Protein AF-0000000072410694 (afdb_homodimer)

Nearest PDB structures (foldseek):
  6koi-assembly8_O  TM=2.739E-01  e=7.043E-01  Homo sapiens
  1jnw-assembly1_A-2  TM=2.660E-01  e=2.368E+00  Escherichia coli
  2rea-assembly1_A  TM=2.536E-01  e=3.018E+00  Homo sapiens
  6koi-assembly8_O  TM=2.740E-01  e=4.241E-01  Homo sapiens
  1jnw-assembly1_A-2  TM=2.663E-01  e=1.348E+00  Escherichia coli

Structure (mmCIF, N/CA/C/O backbone):
data_AF-0000000072410694-model_v1
#
loop_
_entity.id
_entity.type
_entity.pdbx_description
1 polymer 'Uncharacterized protein'
#
loop_
_atom_site.group_PDB
_atom_site.id
_atom_site.type_symbol
_atom_site.label_atom_id
_atom_site.label_alt_id
_atom_site.label_comp_id
_atom_site.label_asym_id
_atom_site.label_entity_id
_atom_site.label_seq_id
_atom_site.pdbx_PDB_ins_code
_atom_site.Cartn_x
_atom_site.Cartn_y
_atom_site.Cartn_z
_atom_site.occupancy
_atom_site.B_iso_or_equiv
_atom_site.auth_seq_id
_atom_site.auth_comp_id
_atom_site.auth_asym_id
_atom_site.auth_atom_id
_atom_site.pdbx_PDB_model_num
ATOM 1 N N . MET A 1 1 ? 45.594 -20.734 -71.75 1 24.92 1 MET A N 1
ATOM 2 C CA . MET A 1 1 ? 44.312 -21.391 -71.625 1 24.92 1 MET A CA 1
ATOM 3 C C . MET A 1 1 ? 44 -21.625 -70.125 1 24.92 1 MET A C 1
ATOM 5 O O . MET A 1 1 ? 44.812 -22.219 -69.375 1 24.92 1 MET A O 1
ATOM 9 N N . ASP A 1 2 ? 43.188 -20.781 -69.438 1 26.61 2 ASP A N 1
ATOM 10 C CA . ASP A 1 2 ? 43 -20.25 -68.062 1 26.61 2 ASP A CA 1
ATOM 11 C C . ASP A 1 2 ? 42.344 -21.297 -67.125 1 26.61 2 ASP A C 1
ATOM 13 O O . ASP A 1 2 ? 41.188 -21.656 -67.375 1 26.61 2 ASP A O 1
ATOM 17 N N . GLU A 1 3 ? 43.031 -22.375 -66.812 1 27.19 3 GLU A N 1
ATOM 18 C CA . GLU A 1 3 ? 42.531 -23.562 -66.188 1 27.19 3 GLU A CA 1
ATOM 19 C C . GLU A 1 3 ? 41.875 -23.219 -64.812 1 27.19 3 GLU A C 1
ATOM 21 O O . GLU A 1 3 ? 42.562 -22.891 -63.844 1 27.19 3 GLU A O 1
ATOM 26 N N . PHE A 1 4 ? 40.75 -22.547 -64.812 1 25.88 4 PHE A N 1
ATOM 27 C CA . PHE A 1 4 ? 40 -22.062 -63.656 1 25.88 4 PHE A CA 1
ATOM 28 C C . PHE A 1 4 ? 39.625 -23.203 -62.75 1 25.88 4 PHE A C 1
ATOM 30 O O . PHE A 1 4 ? 38.906 -24.141 -63.156 1 25.88 4 PHE A O 1
ATOM 37 N N . LYS A 1 5 ? 40.531 -23.562 -61.906 1 27.75 5 LYS A N 1
ATOM 38 C CA . LYS A 1 5 ? 40.438 -24.688 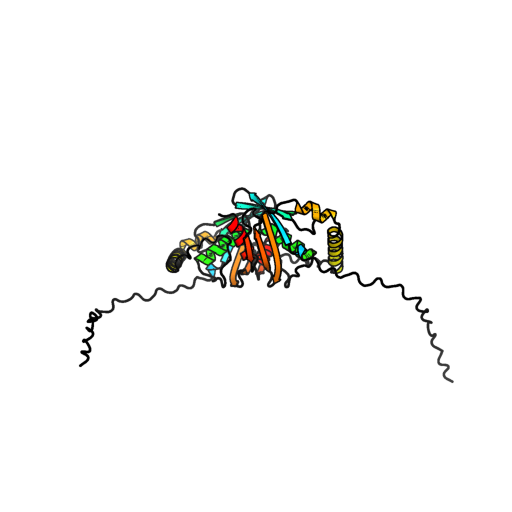-61 1 27.75 5 LYS A CA 1
ATOM 39 C C . LYS A 1 5 ? 39.062 -24.766 -60.344 1 27.75 5 LYS A C 1
ATOM 41 O O . LYS A 1 5 ? 38.562 -23.75 -59.844 1 27.75 5 LYS A O 1
ATOM 46 N N . LYS A 1 6 ? 38.406 -25.812 -60.562 1 28.69 6 LYS A N 1
ATOM 47 C CA . LYS A 1 6 ? 37.062 -26.266 -60.188 1 28.69 6 LYS A CA 1
ATOM 48 C C . LYS A 1 6 ? 36.875 -26.266 -58.688 1 28.69 6 LYS A C 1
ATOM 50 O O . LYS A 1 6 ? 37.656 -26.891 -57.969 1 28.69 6 LYS A O 1
ATOM 55 N N . THR A 1 7 ? 36.312 -25.203 -58.125 1 24.98 7 THR A N 1
ATOM 56 C CA . THR A 1 7 ? 36.031 -24.938 -56.719 1 24.98 7 THR A CA 1
ATOM 57 C C . THR A 1 7 ? 35.188 -26.062 -56.125 1 24.98 7 THR A C 1
ATOM 59 O O . THR A 1 7 ? 34.156 -26.453 -56.688 1 24.98 7 THR A O 1
ATOM 62 N N . ASN A 1 8 ? 35.812 -26.906 -55.438 1 23.44 8 ASN A N 1
ATOM 63 C CA . ASN A 1 8 ? 35.281 -28.078 -54.75 1 23.44 8 ASN A CA 1
ATOM 64 C C . ASN A 1 8 ? 33.938 -27.797 -54.062 1 23.44 8 ASN A C 1
ATOM 66 O O . ASN A 1 8 ? 33.844 -26.922 -53.219 1 23.44 8 ASN A O 1
ATOM 70 N N . ILE A 1 9 ? 32.844 -28.062 -54.625 1 23.72 9 ILE A N 1
ATOM 71 C CA . ILE A 1 9 ? 31.469 -27.922 -54.188 1 23.72 9 ILE A CA 1
ATOM 72 C C . ILE A 1 9 ? 31.219 -28.766 -52.938 1 23.72 9 ILE A C 1
ATOM 74 O O . ILE A 1 9 ? 31.359 -30 -53 1 23.72 9 ILE A O 1
ATOM 78 N N . VAL A 1 10 ? 31.609 -28.375 -51.812 1 23.25 10 VAL A N 1
ATOM 79 C CA . VAL A 1 10 ? 31.422 -29.094 -50.562 1 23.25 10 VAL A CA 1
ATOM 80 C C . VAL A 1 10 ? 30 -29.688 -50.5 1 23.25 10 VAL A C 1
ATOM 82 O O . VAL A 1 10 ? 29.031 -28.984 -50.781 1 23.25 10 VAL A O 1
ATOM 85 N N . ASN A 1 11 ? 29.797 -30.734 -50.781 1 22.53 11 ASN A N 1
ATOM 86 C CA . ASN A 1 11 ? 28.578 -31.531 -50.75 1 22.53 11 ASN A CA 1
ATOM 87 C C . ASN A 1 11 ? 27.812 -31.359 -49.438 1 22.53 11 ASN A C 1
ATOM 89 O O . ASN A 1 11 ? 28.375 -31.578 -48.344 1 22.53 11 ASN A O 1
ATOM 93 N N . PHE A 1 12 ? 26.844 -30.609 -49.312 1 24.81 12 PHE A N 1
ATOM 94 C CA . PHE A 1 12 ? 25.953 -30.359 -48.188 1 24.81 12 PHE A CA 1
ATOM 95 C C . PHE A 1 12 ? 25.219 -31.641 -47.781 1 24.81 12 PHE A C 1
ATOM 97 O O . PHE A 1 12 ? 24.625 -32.312 -48.625 1 24.81 12 PHE A O 1
ATOM 104 N N . PRO A 1 13 ? 25.719 -32.312 -46.844 1 26.08 13 PRO A N 1
ATOM 105 C CA . PRO A 1 13 ? 25.094 -33.625 -46.594 1 26.08 13 PRO A CA 1
ATOM 106 C C . PRO A 1 13 ? 23.562 -33.562 -46.656 1 26.08 13 PRO A C 1
ATOM 108 O O . PRO A 1 13 ? 22.984 -32.5 -46.438 1 26.08 13 PRO A O 1
ATOM 111 N N . LYS A 1 14 ? 22.953 -34.375 -47.219 1 28.42 14 LYS A N 1
ATOM 112 C CA . LYS A 1 14 ? 21.547 -34.688 -47.438 1 28.42 14 LYS A CA 1
ATOM 113 C C . LYS A 1 14 ? 20.75 -34.594 -46.125 1 28.42 14 LYS A C 1
ATOM 115 O O . LYS A 1 14 ? 21.234 -35.031 -45.062 1 28.42 14 LYS A O 1
ATOM 120 N N . GLN A 1 15 ? 19.609 -33.781 -46.062 1 24.2 15 GLN A N 1
ATOM 121 C CA . GLN A 1 15 ? 18.672 -33.344 -45.031 1 24.2 15 GLN A CA 1
ATOM 122 C C . GLN A 1 15 ? 17.953 -34.531 -44.375 1 24.2 15 GLN A C 1
ATOM 124 O O . GLN A 1 15 ? 17.203 -35.25 -45.062 1 24.2 15 GLN A O 1
ATOM 129 N N . GLY A 1 16 ? 18.422 -35.375 -43.656 1 27.86 16 GLY A N 1
ATOM 130 C CA . GLY A 1 16 ? 17.688 -36.531 -43.219 1 27.86 16 GLY A CA 1
ATOM 131 C C . GLY A 1 16 ? 16.281 -36.219 -42.75 1 27.86 16 GLY A C 1
ATOM 132 O O . GLY A 1 16 ? 15.945 -35.031 -42.562 1 27.86 16 GLY A O 1
ATOM 133 N N . PRO A 1 17 ? 15.32 -37.219 -42.656 1 29.25 17 PRO A N 1
ATOM 134 C CA . PRO A 1 17 ? 13.898 -37 -42.406 1 29.25 17 PRO A CA 1
ATOM 135 C C . PRO A 1 17 ? 13.656 -36.062 -41.219 1 29.25 17 PRO A C 1
ATOM 137 O O . PRO A 1 17 ? 14.453 -36.031 -40.281 1 29.25 17 PRO A O 1
ATOM 140 N N . ALA A 1 18 ? 12.852 -34.969 -41.312 1 28.27 18 ALA A N 1
ATOM 141 C CA . ALA A 1 18 ? 12.547 -33.875 -40.406 1 28.27 18 ALA A CA 1
ATOM 142 C C . ALA A 1 18 ? 12.148 -34.406 -39.031 1 28.27 18 ALA A C 1
ATOM 144 O O . ALA A 1 18 ? 11.195 -35.188 -38.906 1 28.27 18 ALA A O 1
ATOM 145 N N . GLU A 1 19 ? 12.891 -34.75 -38.156 1 32.06 19 GLU A N 1
ATOM 146 C CA . GLU A 1 19 ? 12.492 -35.156 -36.812 1 32.06 19 GLU A CA 1
ATOM 147 C C . GLU A 1 19 ? 11.328 -34.312 -36.281 1 32.06 19 GLU A C 1
ATOM 149 O O . GLU A 1 19 ? 11.336 -33.094 -36.438 1 32.06 19 GLU A O 1
ATOM 154 N N . LYS A 1 20 ? 10.086 -34.812 -36.062 1 32.81 20 LYS A N 1
ATOM 155 C CA . LYS A 1 20 ? 8.82 -34.25 -35.625 1 32.81 20 LYS A CA 1
ATOM 156 C C . LYS A 1 20 ? 9.055 -33.156 -34.562 1 32.81 20 LYS A C 1
ATOM 158 O O . LYS A 1 20 ? 9.586 -33.438 -33.5 1 32.81 20 LYS A O 1
ATOM 163 N N . ILE A 1 21 ? 9.414 -32.062 -34.812 1 32.06 21 ILE A N 1
ATOM 164 C CA . ILE A 1 21 ? 9.398 -30.922 -33.875 1 32.06 21 ILE A CA 1
ATOM 165 C C . ILE A 1 21 ? 8.141 -30.969 -33.031 1 32.06 21 ILE A C 1
ATOM 167 O O . ILE A 1 21 ? 7.02 -30.922 -33.531 1 32.06 21 ILE A O 1
ATOM 171 N N . THR A 1 22 ? 8.086 -31.672 -31.922 1 30.94 22 THR A N 1
ATOM 172 C CA . THR A 1 22 ? 6.965 -31.641 -30.984 1 30.94 22 THR A CA 1
ATOM 173 C C . THR A 1 22 ? 6.32 -30.266 -30.953 1 30.94 22 THR A C 1
ATOM 175 O O . THR A 1 22 ? 7.02 -29.25 -30.906 1 30.94 22 THR A O 1
ATOM 178 N N . PRO A 1 23 ? 5.113 -30.047 -31.469 1 32.81 23 PRO A N 1
ATOM 179 C CA . PRO A 1 23 ? 4.383 -28.766 -31.469 1 32.81 23 PRO A CA 1
ATOM 180 C C . PRO A 1 23 ? 4.742 -27.891 -30.281 1 32.81 23 PRO A C 1
ATOM 182 O O . PRO A 1 23 ? 5.156 -28.391 -29.234 1 32.81 23 PRO A O 1
ATOM 185 N N . LEU A 1 24 ? 5.223 -26.766 -30.438 1 35.34 24 LEU A N 1
ATOM 186 C CA . LEU A 1 24 ? 5.336 -25.672 -29.469 1 35.34 24 LEU A CA 1
ATOM 187 C C . LEU A 1 24 ? 4.312 -25.844 -28.344 1 35.34 24 LEU A C 1
ATOM 189 O O . LEU A 1 24 ? 3.111 -25.922 -28.594 1 35.34 24 LEU A O 1
ATOM 193 N N . ARG A 1 25 ? 4.484 -26.453 -27.203 1 38.09 25 ARG A N 1
ATOM 194 C CA . ARG A 1 25 ? 3.695 -26.703 -26 1 38.09 25 ARG A CA 1
ATOM 195 C C . ARG A 1 25 ? 2.697 -25.578 -25.766 1 38.09 25 ARG A C 1
ATOM 197 O O . ARG A 1 25 ? 2.955 -24.422 -26.125 1 38.09 25 ARG A O 1
ATOM 204 N N . THR A 1 26 ? 1.317 -25.719 -25.531 1 38.88 26 THR A N 1
ATOM 205 C CA . THR A 1 26 ? 0.132 -24.953 -25.172 1 38.88 26 THR A CA 1
ATOM 206 C C . THR A 1 26 ? 0.5 -23.797 -24.25 1 38.88 26 THR A C 1
ATOM 208 O O . THR A 1 26 ? 1.108 -24 -23.188 1 38.88 26 THR A O 1
ATOM 211 N N . CYS A 1 27 ? 1.035 -22.703 -24.672 1 42 27 CYS A N 1
ATOM 212 C CA . CYS A 1 27 ? 1.012 -21.438 -23.938 1 42 27 CYS A CA 1
ATOM 213 C C . CYS A 1 27 ? -0.083 -21.438 -22.875 1 42 27 CYS A C 1
ATOM 215 O O . CYS A 1 27 ? -1.252 -21.203 -23.188 1 42 27 CYS A O 1
ATOM 217 N N . HIS A 1 28 ? -0.251 -22.375 -22.047 1 51.06 28 HIS A N 1
ATOM 218 C CA . HIS A 1 28 ? -1.305 -22.516 -21.047 1 51.06 28 HIS A CA 1
ATOM 219 C C . HIS A 1 28 ? -1.544 -21.203 -20.297 1 51.06 28 HIS A C 1
ATOM 221 O O . HIS A 1 28 ? -0.634 -20.672 -19.656 1 51.06 28 HIS A O 1
ATOM 227 N N . THR A 1 29 ? -2.367 -20.344 -20.953 1 60.16 29 THR A N 1
ATOM 228 C CA . THR A 1 29 ? -2.943 -19.203 -20.25 1 60.16 29 THR A CA 1
ATOM 229 C C . THR A 1 29 ? -3.242 -19.562 -18.797 1 60.16 29 THR A C 1
ATOM 231 O O . THR A 1 29 ? -3.748 -20.641 -18.5 1 60.16 29 THR A O 1
ATOM 234 N N . LEU A 1 30 ? -2.488 -18.984 -17.953 1 69.94 30 LEU A N 1
ATOM 235 C CA . LEU A 1 30 ? -2.766 -19.25 -16.547 1 69.94 30 LEU A CA 1
ATOM 236 C C . LEU A 1 30 ? -4.25 -19.078 -16.234 1 69.94 30 LEU A C 1
ATOM 238 O O . LEU A 1 30 ? -4.895 -18.172 -16.781 1 69.94 30 LEU A O 1
ATOM 242 N N . PRO A 1 31 ? -4.785 -20.156 -15.531 1 72.88 31 PRO A N 1
ATOM 243 C CA . PRO A 1 31 ? -6.176 -20 -15.102 1 72.88 31 PRO A CA 1
ATOM 244 C C . PRO A 1 31 ? -6.414 -18.719 -14.312 1 72.88 31 PRO A C 1
ATOM 246 O O . PRO A 1 31 ? -5.465 -18.109 -13.805 1 72.88 31 PRO A O 1
ATOM 249 N N . GLN A 1 32 ? -7.613 -18.266 -14.406 1 75.75 32 GLN A N 1
ATOM 250 C CA . GLN A 1 32 ? -8.031 -17.062 -13.695 1 75.75 32 GLN A CA 1
ATOM 251 C C . GLN A 1 32 ? -7.688 -17.141 -12.211 1 75.75 32 GLN A C 1
ATOM 253 O O . GLN A 1 32 ? -7.512 -16.125 -11.555 1 75.75 32 GLN A O 1
ATOM 258 N N . SER A 1 33 ? -7.516 -18.328 -11.797 1 76.88 33 SER A N 1
ATOM 259 C CA . SER A 1 33 ? -7.238 -18.547 -10.375 1 76.88 33 SER A CA 1
ATOM 260 C C . SER A 1 33 ? -5.852 -18.031 -10 1 76.88 33 SER A C 1
ATOM 262 O O . SER A 1 33 ? -5.559 -17.828 -8.82 1 76.88 33 SER A O 1
ATOM 264 N N . ALA A 1 34 ? -5.023 -17.766 -10.945 1 81 34 ALA A N 1
ATOM 265 C CA . ALA A 1 34 ? -3.662 -17.297 -10.695 1 81 34 ALA A CA 1
ATOM 266 C C . ALA A 1 34 ? -3.668 -15.883 -10.133 1 81 34 ALA A C 1
ATOM 268 O O . ALA A 1 34 ? -2.717 -15.469 -9.469 1 81 34 ALA A O 1
ATOM 269 N N . ARG A 1 35 ? -4.797 -15.289 -10.367 1 88.06 35 ARG A N 1
ATOM 270 C CA . ARG A 1 35 ? -4.875 -13.891 -9.945 1 88.06 35 ARG A CA 1
ATOM 271 C C . ARG A 1 35 ? -5.621 -13.766 -8.617 1 88.06 35 ARG A C 1
ATOM 273 O O . ARG A 1 35 ? -5.867 -12.656 -8.141 1 88.06 35 ARG A O 1
ATOM 280 N N . SER A 1 36 ? -5.945 -14.922 -8.047 1 90.94 36 SER A N 1
ATOM 281 C CA . SER A 1 36 ? -6.711 -14.93 -6.805 1 90.94 36 SER A CA 1
ATOM 282 C C . SER A 1 36 ? -5.824 -15.297 -5.617 1 90.94 36 SER A C 1
ATOM 284 O O . SER A 1 36 ? -5.109 -16.297 -5.656 1 90.94 36 SER A O 1
ATOM 286 N N . PHE A 1 37 ? -5.918 -14.477 -4.633 1 93.56 37 PHE A N 1
ATOM 287 C CA . PHE A 1 37 ? -5.168 -14.688 -3.4 1 93.56 37 PHE A CA 1
ATOM 288 C C . PHE A 1 37 ? -6.109 -14.773 -2.205 1 93.56 37 PHE A C 1
ATOM 290 O O . PHE A 1 37 ? -7.074 -14.016 -2.109 1 93.56 37 PHE A O 1
ATOM 297 N N . PHE A 1 38 ? -5.797 -15.734 -1.354 1 91.94 38 PHE A N 1
ATOM 298 C CA . PHE A 1 38 ? -6.582 -15.922 -0.139 1 91.94 38 PHE A CA 1
ATOM 299 C C . PHE A 1 38 ? -5.754 -15.594 1.097 1 91.94 38 PHE A C 1
ATOM 301 O O . PHE A 1 38 ? -4.633 -16.094 1.249 1 91.94 38 PHE A O 1
ATOM 308 N N . LEU A 1 39 ? -6.34 -14.695 1.902 1 91.69 39 LEU A N 1
ATOM 309 C CA . LEU A 1 39 ? -5.617 -14.266 3.094 1 91.69 39 LEU A CA 1
ATOM 310 C C . LEU A 1 39 ? -6.348 -14.703 4.359 1 91.69 39 LEU A C 1
ATOM 312 O O . LEU A 1 39 ? -7.566 -14.547 4.461 1 91.69 39 LEU A O 1
ATOM 316 N N . ASN A 1 40 ? -5.59 -15.289 5.207 1 89.5 40 ASN A N 1
ATOM 317 C CA . ASN A 1 40 ? -6.008 -15.477 6.59 1 89.5 40 ASN A CA 1
ATOM 318 C C . ASN A 1 40 ? -5.289 -14.516 7.531 1 89.5 40 ASN A C 1
ATOM 320 O O . ASN A 1 40 ? -4.074 -14.609 7.715 1 89.5 40 ASN A O 1
ATOM 324 N N . ILE A 1 41 ? -6.031 -13.578 8.031 1 85.06 41 ILE A N 1
ATOM 325 C CA . ILE A 1 41 ? -5.438 -12.523 8.844 1 85.06 41 ILE A CA 1
ATOM 326 C C . ILE A 1 41 ? -5.527 -12.898 10.32 1 85.06 41 ILE A C 1
ATOM 328 O O . ILE A 1 41 ? -6.598 -13.258 10.812 1 85.06 41 ILE A O 1
ATOM 332 N N . LYS A 1 42 ? -4.414 -13.031 10.836 1 79.81 42 LYS A N 1
ATOM 333 C CA . LYS A 1 42 ? -4.32 -13.133 12.289 1 79.81 42 LYS A CA 1
ATOM 334 C C . LYS A 1 42 ? -4.023 -11.773 12.914 1 79.81 42 LYS A C 1
ATOM 336 O O . LYS A 1 42 ? -3.033 -11.125 12.555 1 79.81 42 LYS A O 1
ATOM 341 N N . GLU A 1 43 ? -5.059 -11.117 13.312 1 71.5 43 GLU A N 1
ATOM 342 C CA . GLU A 1 43 ? -4.828 -9.828 13.961 1 71.5 43 GLU A CA 1
ATOM 343 C C . GLU A 1 43 ? -4.031 -9.984 15.25 1 71.5 43 GLU A C 1
ATOM 345 O O . GLU A 1 43 ? -4.348 -10.844 16.078 1 71.5 43 GLU A O 1
ATOM 350 N N . MET A 1 44 ? -2.807 -9.305 15.07 1 66.81 44 MET A N 1
ATOM 351 C CA . MET A 1 44 ? -1.998 -9.328 16.281 1 66.81 44 MET A CA 1
ATOM 352 C C . MET A 1 44 ? -2.299 -8.117 17.156 1 66.81 44 MET A C 1
ATOM 354 O O . MET A 1 44 ? -3.041 -7.223 16.75 1 66.81 44 MET A O 1
ATOM 358 N N . GLU A 1 45 ? -1.555 -8.219 18.344 1 60.16 45 GLU A N 1
ATOM 359 C CA . GLU A 1 45 ? -1.663 -7.133 19.328 1 60.16 45 GLU A CA 1
ATOM 360 C C . GLU A 1 45 ? -1.156 -5.816 18.75 1 60.16 45 GLU A C 1
ATOM 362 O O . GLU A 1 45 ? -0.174 -5.797 18 1 60.16 45 GLU A O 1
ATOM 367 N N . ASN A 1 46 ? -1.91 -4.719 18.781 1 59.97 46 ASN A N 1
ATOM 368 C CA . ASN A 1 46 ? -1.549 -3.332 18.5 1 59.97 46 ASN A CA 1
ATOM 369 C C . ASN A 1 46 ? -1.818 -2.959 17.047 1 59.97 46 ASN A C 1
ATOM 371 O O . ASN A 1 46 ? -1.058 -2.199 16.453 1 59.97 46 ASN A O 1
ATOM 375 N N . GLY A 1 47 ? -2.77 -3.811 16.5 1 61.22 47 GLY A N 1
ATOM 376 C CA . GLY A 1 47 ? -3.213 -3.355 15.188 1 61.22 47 GLY A CA 1
ATOM 377 C C . GLY A 1 47 ? -2.354 -3.881 14.047 1 61.22 47 GLY A C 1
ATOM 378 O O . GLY A 1 47 ? -2.432 -3.385 12.922 1 61.22 47 GLY A O 1
ATOM 379 N N . HIS A 1 48 ? -1.527 -4.84 14.383 1 72.12 48 HIS A N 1
ATOM 380 C CA . HIS A 1 48 ? -0.65 -5.438 13.383 1 72.12 48 HIS A CA 1
ATOM 381 C C . HIS A 1 48 ? -1.326 -6.613 12.688 1 72.12 48 HIS A C 1
ATOM 383 O O . HIS A 1 48 ? -1.943 -7.457 13.344 1 72.12 48 HIS A O 1
ATOM 389 N N . PHE A 1 49 ? -1.294 -6.445 11.328 1 81.94 49 PHE A N 1
ATOM 390 C CA . PHE A 1 49 ? -1.828 -7.566 10.562 1 81.94 49 PHE A CA 1
ATOM 391 C C . PHE A 1 49 ? -0.75 -8.609 10.312 1 81.94 49 PHE A C 1
ATOM 393 O O . PHE A 1 49 ? 0.372 -8.273 9.922 1 81.94 49 PHE A O 1
ATOM 400 N N . SER A 1 50 ? -1.026 -9.773 10.812 1 85.5 50 SER A N 1
ATOM 401 C CA . SER A 1 50 ? -0.213 -10.914 10.406 1 85.5 50 SER A CA 1
ATOM 402 C C . SER A 1 50 ? -1.083 -12.055 9.891 1 85.5 50 SER A C 1
ATOM 404 O O . SER A 1 50 ? -2.301 -12.047 10.078 1 85.5 50 SER A O 1
ATOM 406 N N . GLY A 1 51 ? -0.451 -12.922 9.117 1 89.56 51 GLY A N 1
ATOM 407 C CA . GLY A 1 51 ? -1.245 -14.031 8.609 1 89.56 51 GLY A CA 1
ATOM 408 C C . GLY A 1 51 ? -0.535 -14.828 7.531 1 89.56 51 GLY A C 1
ATOM 409 O O . GLY A 1 51 ? 0.694 -14.93 7.535 1 89.56 51 GLY A O 1
ATOM 410 N N . GLU A 1 52 ? -1.404 -15.477 6.797 1 91.44 52 GLU A N 1
ATOM 411 C CA . GLU A 1 52 ? -0.89 -16.312 5.723 1 91.44 52 GLU A CA 1
ATOM 412 C C . GLU A 1 52 ? -1.64 -16.062 4.418 1 91.44 52 GLU A C 1
ATOM 414 O O . GLU A 1 52 ? -2.838 -15.773 4.43 1 91.44 52 GLU A O 1
ATOM 419 N N . ILE A 1 53 ? -0.851 -16.172 3.361 1 92.06 53 ILE A N 1
ATOM 420 C CA . ILE A 1 53 ? -1.406 -16.047 2.02 1 92.06 53 ILE A CA 1
ATOM 421 C C . ILE A 1 53 ? -1.459 -17.422 1.358 1 92.06 53 ILE A C 1
ATOM 423 O O . ILE A 1 53 ? -0.499 -18.203 1.438 1 92.06 53 ILE A O 1
ATOM 427 N N . PHE A 1 54 ? -2.627 -17.609 0.789 1 88.12 54 PHE A N 1
ATOM 428 C CA . PHE A 1 54 ? -2.809 -18.828 0.006 1 88.12 54 PHE A CA 1
ATOM 429 C C . PHE A 1 54 ? -3.109 -18.484 -1.45 1 88.12 54 PHE A C 1
ATOM 431 O O . PHE A 1 54 ? -3.875 -17.562 -1.737 1 88.12 54 PHE A O 1
ATOM 438 N N . ASN A 1 55 ? -2.422 -19.156 -2.246 1 85.69 55 ASN A N 1
ATOM 439 C CA . ASN A 1 55 ? -2.688 -19.156 -3.68 1 85.69 55 ASN A CA 1
ATOM 440 C C . ASN A 1 55 ? -2.703 -20.578 -4.25 1 85.69 55 ASN A C 1
ATOM 442 O O . ASN A 1 55 ? -1.922 -21.422 -3.824 1 85.69 55 ASN A O 1
ATOM 446 N N . LEU A 1 56 ? -3.514 -20.906 -5.199 1 79.56 56 LEU A N 1
ATOM 447 C CA . LEU A 1 56 ? -3.738 -22.25 -5.684 1 79.56 56 LEU A CA 1
ATOM 448 C C . LEU A 1 56 ? -2.504 -22.781 -6.402 1 79.56 56 LEU A C 1
ATOM 450 O O . LEU A 1 56 ? -2.371 -24 -6.609 1 79.56 56 LEU A O 1
ATOM 454 N N . PHE A 1 57 ? -1.608 -21.906 -6.742 1 82.25 57 PHE A N 1
ATOM 455 C CA . PHE A 1 57 ? -0.444 -22.328 -7.52 1 82.25 57 PHE A CA 1
ATOM 456 C C . PHE A 1 57 ? 0.76 -22.547 -6.613 1 82.25 57 PHE A C 1
ATOM 458 O O . PHE A 1 57 ? 1.805 -23.016 -7.066 1 82.25 57 PHE A O 1
ATOM 465 N N . TYR A 1 58 ? 0.591 -22.25 -5.371 1 82.12 58 TYR A N 1
ATOM 466 C CA . TYR A 1 58 ? 1.665 -22.453 -4.406 1 82.12 58 TYR A CA 1
ATOM 467 C C . TYR A 1 58 ? 1.281 -23.5 -3.371 1 82.12 58 TYR A C 1
ATOM 469 O O . TYR A 1 58 ? 0.146 -23.516 -2.889 1 82.12 58 TYR A O 1
ATOM 477 N N . GLU A 1 59 ? 2.125 -24.344 -3.098 1 75.25 59 GLU A N 1
ATOM 478 C CA . GLU A 1 59 ? 1.858 -25.469 -2.199 1 75.25 59 GLU A CA 1
ATOM 479 C C . GLU A 1 59 ? 1.724 -25 -0.754 1 75.25 59 GLU A C 1
ATOM 481 O O . GLU A 1 59 ? 0.819 -25.422 -0.036 1 75.25 59 GLU A O 1
ATOM 486 N N . ASP A 1 60 ? 2.65 -24.203 -0.401 1 81.25 60 ASP A N 1
ATOM 487 C CA . ASP A 1 60 ? 2.684 -23.797 1.003 1 81.25 60 ASP A CA 1
ATOM 488 C C . ASP A 1 60 ? 2.109 -22.406 1.188 1 81.25 60 ASP A C 1
ATOM 490 O O . ASP A 1 60 ? 2.232 -21.547 0.301 1 81.25 60 ASP A O 1
ATOM 494 N N . ALA A 1 61 ? 1.447 -22.328 2.336 1 87.19 61 ALA A N 1
ATOM 495 C CA . ALA A 1 61 ? 1.046 -20.984 2.748 1 87.19 61 ALA A CA 1
ATOM 496 C C . ALA A 1 61 ? 2.264 -20.109 2.992 1 87.19 61 ALA A C 1
ATOM 498 O O . ALA A 1 61 ? 3.293 -20.578 3.48 1 87.19 61 ALA A O 1
ATOM 499 N N . ILE A 1 62 ? 2.107 -18.891 2.582 1 90.38 62 ILE A N 1
ATOM 500 C CA . ILE A 1 62 ? 3.195 -17.938 2.756 1 90.38 62 ILE A CA 1
ATOM 501 C C . ILE A 1 62 ? 2.869 -16.984 3.908 1 90.38 62 ILE A C 1
ATOM 503 O O . ILE A 1 62 ? 1.896 -16.234 3.842 1 90.38 62 ILE A O 1
ATOM 507 N N . PRO A 1 63 ? 3.678 -17.062 4.93 1 90.56 63 PRO A N 1
ATOM 508 C CA . PRO A 1 63 ? 3.41 -16.156 6.047 1 90.56 63 PRO A CA 1
ATOM 509 C C . PRO A 1 63 ? 3.756 -14.695 5.727 1 90.56 63 PRO A C 1
ATOM 511 O O . PRO A 1 63 ? 4.605 -14.438 4.867 1 90.56 63 PRO A O 1
ATOM 514 N N . PHE A 1 64 ? 3.066 -13.789 6.328 1 89.69 64 PHE A N 1
ATOM 515 C CA . PHE A 1 64 ? 3.4 -12.375 6.227 1 89.69 64 PHE A CA 1
ATOM 516 C C . PHE A 1 64 ? 3.227 -11.68 7.57 1 89.69 64 PHE A C 1
ATOM 518 O O . PHE A 1 64 ? 2.428 -12.117 8.406 1 89.69 64 PHE A O 1
ATOM 525 N N . CYS A 1 65 ? 4.012 -10.578 7.734 1 87.19 65 CYS A N 1
ATOM 526 C CA . CYS A 1 65 ? 3.902 -9.672 8.875 1 87.19 65 CYS A CA 1
ATOM 527 C C . CYS A 1 65 ? 3.719 -8.234 8.406 1 87.19 65 CYS A C 1
ATOM 529 O O . CYS A 1 65 ? 4.691 -7.559 8.07 1 87.19 65 CYS A O 1
ATOM 531 N N . GLY A 1 66 ? 2.504 -7.887 8.469 1 88.25 66 GLY A N 1
ATOM 532 C CA . GLY A 1 66 ? 2.15 -6.59 7.918 1 88.25 66 GLY A CA 1
ATOM 533 C C . GLY A 1 66 ? 1.531 -6.68 6.535 1 88.25 66 GLY A C 1
ATOM 534 O O . GLY A 1 66 ? 1.938 -7.508 5.723 1 88.25 66 GLY A O 1
ATOM 535 N N . LEU A 1 67 ? 0.634 -5.836 6.242 1 91.44 67 LEU A N 1
ATOM 536 C CA . LEU A 1 67 ? -0.036 -5.863 4.945 1 91.44 67 LEU A CA 1
ATOM 537 C C . LEU A 1 67 ? 0.927 -5.48 3.826 1 91.44 67 LEU A C 1
ATOM 539 O O . LEU A 1 67 ? 0.784 -5.945 2.693 1 91.44 67 LEU A O 1
ATOM 543 N N . ASP A 1 68 ? 1.876 -4.645 4.23 1 91.88 68 ASP A N 1
ATOM 544 C CA . ASP A 1 68 ? 2.871 -4.27 3.23 1 91.88 68 ASP A CA 1
ATOM 545 C C . ASP A 1 68 ? 3.646 -5.488 2.742 1 91.88 68 ASP A C 1
ATOM 547 O O . ASP A 1 68 ? 3.881 -5.645 1.542 1 91.88 68 ASP A O 1
ATOM 551 N N . GLU A 1 69 ? 3.947 -6.344 3.643 1 91.38 69 GLU A N 1
ATOM 552 C CA . GLU A 1 69 ? 4.645 -7.566 3.25 1 91.38 69 GLU A CA 1
ATOM 553 C C . GLU A 1 69 ? 3.742 -8.477 2.424 1 91.38 69 GLU A C 1
ATOM 555 O O . GLU A 1 69 ? 4.188 -9.078 1.441 1 91.38 69 GLU A O 1
ATOM 560 N N . ALA A 1 70 ? 2.516 -8.586 2.865 1 94 70 ALA A N 1
ATOM 561 C CA . ALA A 1 70 ? 1.57 -9.406 2.105 1 94 70 ALA A CA 1
ATOM 562 C C . ALA A 1 70 ? 1.48 -8.93 0.657 1 94 70 ALA A C 1
ATOM 564 O O . ALA A 1 70 ? 1.525 -9.742 -0.271 1 94 70 ALA A O 1
ATOM 565 N N . ILE A 1 71 ? 1.412 -7.652 0.483 1 95.88 71 ILE A N 1
ATOM 566 C CA . ILE A 1 71 ? 1.28 -7.031 -0.83 1 95.88 71 ILE A CA 1
ATOM 567 C C . ILE A 1 71 ? 2.52 -7.332 -1.671 1 95.88 71 ILE A C 1
ATOM 569 O O . ILE A 1 71 ? 2.406 -7.695 -2.844 1 95.88 71 ILE A O 1
ATOM 573 N N . LEU A 1 72 ? 3.643 -7.258 -1.084 1 94.38 72 LEU A N 1
ATOM 574 C CA . LEU A 1 72 ? 4.875 -7.512 -1.823 1 94.38 72 LEU A CA 1
ATOM 575 C C . LEU A 1 72 ? 4.988 -8.984 -2.195 1 94.38 72 LEU A C 1
ATOM 577 O O . LEU A 1 72 ? 5.457 -9.32 -3.287 1 94.38 72 LEU A O 1
ATOM 581 N N . ARG A 1 73 ? 4.559 -9.781 -1.313 1 93.69 73 ARG A N 1
ATOM 582 C CA . ARG A 1 73 ? 4.586 -11.211 -1.598 1 93.69 73 ARG A CA 1
ATOM 583 C C . ARG A 1 73 ? 3.641 -11.562 -2.74 1 93.69 73 ARG A C 1
ATOM 585 O O . ARG A 1 73 ? 3.996 -12.328 -3.635 1 93.69 73 ARG A O 1
ATOM 592 N N . MET A 1 74 ? 2.486 -11.047 -2.727 1 95.56 74 MET A N 1
ATOM 593 C CA . MET A 1 74 ? 1.538 -11.258 -3.816 1 95.56 74 MET A CA 1
ATOM 594 C C . MET A 1 74 ? 2.096 -10.727 -5.133 1 95.56 74 MET A C 1
ATOM 596 O O . MET A 1 74 ? 1.979 -11.383 -6.168 1 95.56 74 MET A O 1
ATOM 600 N N . ASN A 1 75 ? 2.688 -9.578 -5.027 1 94.69 75 ASN A N 1
ATOM 601 C CA . ASN A 1 75 ? 3.297 -8.992 -6.219 1 94.69 75 ASN A CA 1
ATOM 602 C C . ASN A 1 75 ? 4.367 -9.906 -6.805 1 94.69 75 ASN A C 1
ATOM 604 O O . ASN A 1 75 ? 4.426 -10.102 -8.023 1 94.69 75 ASN A O 1
ATOM 608 N N . GLN A 1 76 ? 5.156 -10.398 -5.988 1 91.31 76 GLN A N 1
ATOM 609 C CA . GLN A 1 76 ? 6.203 -11.32 -6.414 1 91.31 76 GLN A CA 1
ATOM 610 C C . GLN A 1 76 ? 5.609 -12.57 -7.062 1 91.31 76 GLN A C 1
ATOM 612 O O . GLN A 1 76 ? 6.121 -13.055 -8.07 1 91.31 76 GLN A O 1
ATOM 617 N N . MET A 1 77 ? 4.594 -13.117 -6.441 1 90.25 77 MET A N 1
ATOM 618 C CA . MET A 1 77 ? 3.924 -14.297 -6.988 1 90.25 77 MET A CA 1
ATOM 619 C C . MET A 1 77 ? 3.385 -14.016 -8.391 1 90.25 77 MET A C 1
ATOM 621 O O . MET A 1 77 ? 3.537 -14.836 -9.289 1 90.25 77 MET A O 1
ATOM 625 N N . MET A 1 78 ? 2.801 -12.891 -8.562 1 92 78 MET A N 1
ATOM 626 C CA . MET A 1 78 ? 2.27 -12.523 -9.867 1 92 78 MET A CA 1
ATOM 627 C C . MET A 1 78 ? 3.395 -12.336 -10.883 1 92 78 MET A C 1
ATOM 629 O O . MET A 1 78 ? 3.242 -12.672 -12.055 1 92 78 MET A O 1
ATOM 633 N N . ASP A 1 79 ? 4.496 -11.789 -10.422 1 88.19 79 ASP A N 1
ATOM 634 C CA . ASP A 1 79 ? 5.668 -11.672 -11.289 1 88.19 79 ASP A CA 1
ATOM 635 C C . ASP A 1 79 ? 6.156 -13.047 -11.742 1 88.19 79 ASP A C 1
ATOM 637 O O . ASP A 1 79 ? 6.5 -13.234 -12.906 1 88.19 79 ASP A O 1
ATOM 641 N N . GLU A 1 80 ? 6.195 -13.914 -10.828 1 85.12 80 GLU A N 1
ATOM 642 C CA . GLU A 1 80 ? 6.652 -15.266 -11.125 1 85.12 80 GLU A CA 1
ATOM 643 C C . GLU A 1 80 ? 5.707 -15.969 -12.094 1 85.12 80 GLU A C 1
ATOM 645 O O . GLU A 1 80 ? 6.152 -16.703 -12.977 1 85.12 80 GLU A O 1
ATOM 650 N N . LEU A 1 81 ? 4.461 -15.719 -11.875 1 84.56 81 LEU A N 1
ATOM 651 C CA . LEU A 1 81 ? 3.445 -16.344 -12.719 1 84.56 81 LEU A CA 1
ATOM 652 C C . LEU A 1 81 ? 3.238 -15.539 -14 1 84.56 81 LEU A C 1
ATOM 654 O O . LEU A 1 81 ? 2.623 -16.031 -14.953 1 84.56 81 LEU A O 1
ATOM 658 N N . SER A 1 82 ? 3.762 -14.273 -14.055 1 82.06 82 SER A N 1
ATOM 659 C CA . SER A 1 82 ? 3.564 -13.328 -15.148 1 82.06 82 SER A CA 1
ATOM 660 C C . SER A 1 82 ? 2.084 -13.141 -15.453 1 82.06 82 SER A C 1
ATOM 662 O O . SER A 1 82 ? 1.68 -13.141 -16.625 1 82.06 82 SER A O 1
ATOM 664 N N . SER A 1 83 ? 1.29 -13.273 -14.477 1 83 83 SER A N 1
ATOM 665 C CA . SER A 1 83 ? -0.154 -13.094 -14.586 1 83 83 SER A CA 1
ATOM 666 C C . SER A 1 83 ? -0.746 -12.578 -13.273 1 83 83 SER A C 1
ATOM 668 O O . SER A 1 83 ? -0.559 -13.188 -12.219 1 83 83 SER A O 1
ATOM 670 N N . PRO A 1 84 ? -1.584 -11.516 -13.336 1 89.44 84 PRO A N 1
ATOM 671 C CA . PRO A 1 84 ? -1.617 -10.578 -14.461 1 89.44 84 PRO A CA 1
ATOM 672 C C . PRO A 1 84 ? -0.26 -9.938 -14.734 1 89.44 84 PRO A C 1
ATOM 674 O O . PRO A 1 84 ? 0.558 -9.797 -13.82 1 89.44 84 PRO A O 1
ATOM 677 N N . GLN A 1 85 ? -0.083 -9.562 -15.93 1 85.56 85 GLN A N 1
ATOM 678 C CA . GLN A 1 85 ? 1.181 -8.938 -16.297 1 85.56 85 GLN A CA 1
ATOM 679 C C . GLN A 1 85 ? 1.213 -7.469 -15.883 1 85.56 85 GLN A C 1
ATOM 681 O O . GLN A 1 85 ? 0.225 -6.75 -16.047 1 85.56 85 GLN A O 1
ATOM 686 N N . ALA A 1 86 ? 2.359 -7.102 -15.305 1 88.75 86 ALA A N 1
ATOM 687 C CA . ALA A 1 86 ? 2.523 -5.699 -14.93 1 88.75 86 ALA A CA 1
ATOM 688 C C . ALA A 1 86 ? 2.818 -4.832 -16.141 1 88.75 86 ALA A C 1
ATOM 690 O O . ALA A 1 86 ? 3.59 -5.223 -17.031 1 88.75 86 ALA A O 1
ATOM 691 N N . SER A 1 87 ? 2.174 -3.689 -16.188 1 88.06 87 SER A N 1
ATOM 692 C CA . SER A 1 87 ? 2.414 -2.771 -17.297 1 88.06 87 SER A CA 1
ATOM 693 C C . SER A 1 87 ? 3.711 -1.994 -17.109 1 88.06 87 SER A C 1
ATOM 695 O O . SER A 1 87 ? 4.25 -1.428 -18.062 1 88.06 87 SER A O 1
ATOM 697 N N . THR A 1 88 ? 4.164 -1.88 -15.883 1 85.94 88 THR A N 1
ATOM 698 C CA . THR A 1 88 ? 5.359 -1.111 -15.547 1 85.94 88 THR A CA 1
ATOM 699 C C . THR A 1 88 ? 6.145 -1.792 -14.43 1 85.94 88 THR A C 1
ATOM 701 O O . THR A 1 88 ? 5.559 -2.357 -13.508 1 85.94 88 THR A O 1
ATOM 704 N N . ALA A 1 89 ? 7.484 -1.71 -14.578 1 84.69 89 ALA A N 1
ATOM 705 C CA . ALA A 1 89 ? 8.352 -2.238 -13.531 1 84.69 89 ALA A CA 1
ATOM 706 C C . ALA A 1 89 ? 8.438 -1.268 -12.352 1 84.69 89 ALA A C 1
ATOM 708 O O . ALA A 1 89 ? 8.516 -0.052 -12.547 1 84.69 89 ALA A O 1
ATOM 709 N N . LEU A 1 90 ? 8.492 -1.873 -11.172 1 89.12 90 LEU A N 1
ATOM 710 C CA . LEU A 1 90 ? 8.617 -1.043 -9.977 1 89.12 90 LEU A CA 1
ATOM 711 C C . LEU A 1 90 ? 10.047 -0.54 -9.812 1 89.12 90 LEU A C 1
ATOM 713 O O . LEU A 1 90 ? 11.008 -1.279 -10.062 1 89.12 90 LEU A O 1
ATOM 717 N N . ARG A 1 91 ? 10.195 0.691 -9.414 1 83.75 91 ARG A N 1
ATOM 718 C CA . ARG A 1 91 ? 11.5 1.284 -9.156 1 83.75 91 ARG A CA 1
ATOM 719 C C . ARG A 1 91 ? 12.086 0.771 -7.848 1 83.75 91 ARG A C 1
ATOM 721 O O . ARG A 1 91 ? 11.344 0.364 -6.949 1 83.75 91 ARG A O 1
ATOM 728 N N . SER A 1 92 ? 13.469 0.668 -7.77 1 84.5 92 SER A N 1
ATOM 729 C CA . SER A 1 92 ? 14.18 0.206 -6.582 1 84.5 92 SER A CA 1
ATOM 730 C C . SER A 1 92 ? 15.445 1.029 -6.344 1 84.5 92 SER A C 1
ATOM 732 O O . SER A 1 92 ? 15.992 1.617 -7.273 1 84.5 92 SER A O 1
ATOM 734 N N . PHE A 1 93 ? 15.789 1.23 -5.062 1 82.75 93 PHE A N 1
ATOM 735 C CA . PHE A 1 93 ? 17.031 1.924 -4.746 1 82.75 93 PHE A CA 1
ATOM 736 C C . PHE A 1 93 ? 18.234 1.025 -5.008 1 82.75 93 PHE A C 1
ATOM 738 O O . PHE A 1 93 ? 19.359 1.509 -5.129 1 82.75 93 PHE A O 1
ATOM 745 N N . CYS A 1 94 ? 17.969 -0.201 -4.891 1 68.06 94 CYS A N 1
ATOM 746 C CA . CYS A 1 94 ? 19.078 -1.132 -5.102 1 68.06 94 CYS A CA 1
ATOM 747 C C . CYS A 1 94 ? 19.406 -1.261 -6.582 1 68.06 94 CYS A C 1
ATOM 749 O O . CYS A 1 94 ? 18.516 -1.431 -7.41 1 68.06 94 CYS A O 1
ATOM 751 N N . ASP A 1 95 ? 20.453 -0.543 -6.969 1 59.94 95 ASP A N 1
ATOM 752 C CA . ASP A 1 95 ? 20.938 -0.614 -8.344 1 59.94 95 ASP A CA 1
ATOM 753 C C . ASP A 1 95 ? 21.188 -2.061 -8.766 1 59.94 95 ASP A C 1
ATOM 755 O O . ASP A 1 95 ? 21.609 -2.32 -9.891 1 59.94 95 ASP A O 1
ATOM 759 N N . ARG A 1 96 ? 21.188 -2.83 -7.789 1 52.88 96 ARG A N 1
ATOM 760 C CA . ARG A 1 96 ? 21.656 -4.113 -8.289 1 52.88 96 ARG A CA 1
ATOM 761 C C . ARG A 1 96 ? 20.734 -4.652 -9.383 1 52.88 96 ARG A C 1
ATOM 763 O O . ARG A 1 96 ? 19.516 -4.598 -9.25 1 52.88 96 ARG A O 1
ATOM 770 N N . LYS A 1 97 ? 21.234 -4.508 -10.5 1 49.62 97 LYS A N 1
ATOM 771 C CA . LYS A 1 97 ? 20.641 -5.207 -11.641 1 49.62 97 LYS A CA 1
ATOM 772 C C . LYS A 1 97 ? 20 -6.527 -11.203 1 49.62 97 LYS A C 1
ATOM 774 O O . LYS A 1 97 ? 20.703 -7.469 -10.836 1 49.62 97 LYS A O 1
ATOM 779 N N . LYS A 1 98 ? 19.031 -6.5 -10.336 1 51.41 98 LYS A N 1
ATOM 780 C CA . LYS A 1 98 ? 18.547 -7.879 -10.328 1 51.41 98 LYS A CA 1
ATOM 781 C C . LYS A 1 98 ? 18.75 -8.539 -11.695 1 51.41 98 LYS A C 1
ATOM 783 O O . LYS A 1 98 ? 18.359 -7.973 -12.719 1 51.41 98 LYS A O 1
ATOM 788 N N . GLU A 1 99 ? 19.688 -9.18 -11.82 1 48.94 99 GLU A N 1
ATOM 789 C CA . GLU A 1 99 ? 19.781 -9.984 -13.039 1 48.94 99 GLU A CA 1
ATOM 790 C C . GLU A 1 99 ? 18.406 -10.461 -13.5 1 48.94 99 GLU A C 1
ATOM 792 O O . GLU A 1 99 ? 17.719 -11.18 -12.773 1 48.94 99 GLU A O 1
ATOM 797 N N . ALA A 1 100 ? 17.781 -9.539 -14.203 1 53.66 100 ALA A N 1
ATOM 798 C CA . ALA A 1 100 ? 16.562 -10.047 -14.82 1 53.66 100 ALA A CA 1
ATOM 799 C C . ALA A 1 100 ? 16.688 -11.539 -15.125 1 53.66 100 ALA A C 1
ATOM 801 O O . ALA A 1 100 ? 17.641 -11.969 -15.781 1 53.66 100 ALA A O 1
ATOM 802 N N . GLU A 1 101 ? 16.141 -12.25 -14.133 1 59.62 101 GLU A N 1
ATOM 803 C CA . GLU A 1 101 ? 16.094 -13.656 -14.523 1 59.62 101 GLU A CA 1
ATOM 804 C C . GLU A 1 101 ? 15.836 -13.797 -16.016 1 59.62 101 GLU A C 1
ATOM 806 O O . GLU A 1 101 ? 15.078 -13.023 -16.609 1 59.62 101 GLU A O 1
ATOM 811 N N . SER A 1 102 ? 16.656 -14.508 -16.609 1 66.12 102 SER A N 1
ATOM 812 C CA . SER A 1 102 ? 16.438 -14.758 -18.031 1 66.12 102 SER A CA 1
ATOM 813 C C . SER A 1 102 ? 14.984 -15.156 -18.312 1 66.12 102 SER A C 1
ATOM 815 O O . SER A 1 102 ? 14.344 -15.789 -17.469 1 66.12 102 SER A O 1
ATOM 817 N N . GLU A 1 103 ? 14.523 -14.664 -19.297 1 70.5 103 GLU A N 1
ATOM 818 C CA . GLU A 1 103 ? 13.188 -15.031 -19.75 1 70.5 103 GLU A CA 1
ATOM 819 C C . GLU A 1 103 ? 12.992 -16.547 -19.719 1 70.5 103 GLU A C 1
ATOM 821 O O . GLU A 1 103 ? 11.906 -17.031 -19.375 1 70.5 103 GLU A O 1
ATOM 826 N N . VAL A 1 104 ? 14.109 -17.156 -19.984 1 73 104 VAL A N 1
ATOM 827 C CA . VAL A 1 104 ? 14.07 -18.609 -20.016 1 73 104 VAL A CA 1
ATOM 828 C C . VAL A 1 104 ? 13.844 -19.156 -18.594 1 73 104 VAL A C 1
ATOM 830 O O . VAL A 1 104 ? 13.039 -20.078 -18.406 1 73 104 VAL A O 1
ATOM 833 N N . ALA A 1 105 ? 14.539 -18.578 -17.688 1 75.56 105 ALA A N 1
ATOM 834 C CA . ALA A 1 105 ? 14.406 -19.031 -16.297 1 75.56 105 ALA A CA 1
ATOM 835 C C . ALA A 1 105 ? 13.008 -18.75 -15.758 1 75.56 105 ALA A C 1
ATOM 837 O O . ALA A 1 105 ? 12.422 -19.594 -15.062 1 75.56 105 ALA A O 1
ATOM 838 N N . LEU A 1 106 ? 12.539 -17.672 -16.156 1 74.88 106 LEU A N 1
ATOM 839 C CA . LEU A 1 106 ? 11.188 -17.297 -15.75 1 74.88 106 LEU A CA 1
ATOM 840 C C . LEU A 1 106 ? 10.156 -18.266 -16.344 1 74.88 106 LEU A C 1
ATOM 842 O O . LEU A 1 106 ? 9.234 -18.688 -15.648 1 74.88 106 LEU A O 1
ATOM 846 N N . TYR A 1 107 ? 10.406 -18.562 -17.594 1 75.19 107 TYR A N 1
ATOM 847 C CA . TYR A 1 107 ? 9.516 -19.484 -18.281 1 75.19 107 TYR A CA 1
ATOM 848 C C . TYR A 1 107 ? 9.547 -20.859 -17.625 1 75.19 107 TYR A C 1
ATOM 850 O O . TYR A 1 107 ? 8.5 -21.484 -17.422 1 75.19 107 TYR A O 1
ATOM 858 N N . GLN A 1 108 ? 10.719 -21.281 -17.344 1 78.06 108 GLN A N 1
ATOM 859 C CA . GLN A 1 108 ? 10.859 -22.609 -16.734 1 78.06 108 GLN A CA 1
ATOM 860 C C . GLN A 1 108 ? 10.18 -22.656 -15.375 1 78.06 108 GLN A C 1
ATOM 862 O O . GLN A 1 108 ? 9.516 -23.641 -15.047 1 78.06 108 GLN A O 1
ATOM 867 N N . ARG A 1 109 ? 10.273 -21.625 -14.633 1 77.19 109 ARG A N 1
ATOM 868 C CA . ARG A 1 109 ? 9.641 -21.578 -13.32 1 77.19 109 ARG A CA 1
ATOM 869 C C . ARG A 1 109 ? 8.125 -21.578 -13.438 1 77.19 109 ARG A C 1
ATOM 871 O O . ARG A 1 109 ? 7.441 -22.281 -12.688 1 77.19 109 ARG A O 1
ATOM 878 N N . ARG A 1 110 ? 7.734 -20.938 -14.367 1 76.69 110 ARG A N 1
ATOM 879 C CA . ARG A 1 110 ? 6.301 -20.875 -14.617 1 76.69 110 ARG A CA 1
ATOM 880 C C . ARG A 1 110 ? 5.746 -22.25 -14.992 1 76.69 110 ARG A C 1
ATOM 882 O O . ARG A 1 110 ? 4.688 -22.656 -14.5 1 76.69 110 ARG A O 1
ATOM 889 N N . GLU A 1 111 ? 6.477 -22.906 -15.789 1 76.75 111 GLU A N 1
ATOM 890 C CA . GLU A 1 111 ? 6.062 -24.234 -16.234 1 76.75 111 GLU A CA 1
ATOM 891 C C . GLU A 1 111 ? 6.035 -25.219 -15.062 1 76.75 111 GLU A C 1
ATOM 893 O O . GLU A 1 111 ? 5.129 -26.047 -14.977 1 76.75 111 GLU A O 1
ATOM 898 N N . GLN A 1 112 ? 6.965 -25.016 -14.258 1 77.25 112 GLN A N 1
ATOM 899 C CA . GLN A 1 112 ? 7.02 -25.891 -13.086 1 77.25 112 GLN A CA 1
ATOM 900 C C . GLN A 1 112 ? 5.832 -25.641 -12.164 1 77.25 112 GLN A C 1
ATOM 902 O O . GLN A 1 112 ? 5.238 -26.594 -11.641 1 77.25 112 GLN A O 1
ATOM 907 N N . ILE A 1 113 ? 5.516 -24.469 -12.031 1 76.06 113 ILE A N 1
ATOM 908 C CA . ILE A 1 113 ? 4.387 -24.109 -11.18 1 76.06 113 ILE A CA 1
ATOM 909 C C . ILE A 1 113 ? 3.092 -24.641 -11.789 1 76.06 113 ILE A C 1
ATOM 911 O O . ILE A 1 113 ? 2.252 -25.203 -11.078 1 76.06 113 ILE A O 1
ATOM 915 N N . LEU A 1 114 ? 2.969 -24.531 -13.055 1 74.75 114 LEU A N 1
ATOM 916 C CA . LEU A 1 114 ? 1.773 -24.984 -13.758 1 74.75 114 LEU A CA 1
ATOM 917 C C . LEU A 1 114 ? 1.632 -26.5 -13.68 1 74.75 114 LEU A C 1
ATOM 919 O O . LEU A 1 114 ? 0.521 -27.016 -13.539 1 74.75 114 LEU A O 1
ATOM 923 N N . GLU A 1 115 ? 2.719 -27.125 -13.781 1 73.25 115 GLU A N 1
ATOM 924 C CA . GLU A 1 115 ? 2.711 -28.578 -13.695 1 73.25 115 GLU A CA 1
ATOM 925 C C . GLU A 1 115 ? 2.225 -29.047 -12.32 1 73.25 115 GLU A C 1
ATOM 927 O O . GLU A 1 115 ? 1.463 -30 -12.227 1 73.25 115 GLU A O 1
ATOM 932 N N . ARG A 1 116 ? 2.619 -28.375 -11.383 1 72.69 116 ARG A N 1
ATOM 933 C CA . ARG A 1 116 ? 2.219 -28.719 -10.023 1 72.69 116 ARG A CA 1
ATOM 934 C C . ARG A 1 116 ? 0.737 -28.438 -9.797 1 72.69 116 ARG A C 1
ATOM 936 O O . ARG A 1 116 ? 0.044 -29.219 -9.133 1 72.69 116 ARG A O 1
ATOM 943 N N . TYR A 1 117 ? 0.303 -27.406 -10.312 1 70.31 117 TYR A N 1
ATOM 944 C CA . TYR A 1 117 ? -1.092 -27 -10.195 1 70.31 117 TYR A CA 1
ATOM 945 C C . TYR A 1 117 ? -2.021 -28.062 -10.766 1 70.31 117 TYR A C 1
ATOM 947 O O . TYR A 1 117 ? -3.08 -28.344 -10.188 1 70.31 117 TYR A O 1
ATOM 955 N N . TYR A 1 118 ? -1.677 -28.531 -11.828 1 65.56 118 TYR A N 1
ATOM 956 C CA . TYR A 1 118 ? -2.551 -29.484 -12.508 1 65.56 118 TYR A CA 1
ATOM 957 C C . TYR A 1 118 ? -2.463 -30.859 -11.859 1 65.56 118 TYR A C 1
ATOM 959 O O . TYR A 1 118 ? -3.238 -31.766 -12.195 1 65.56 118 TYR A O 1
ATOM 967 N N . GLU A 1 119 ? -1.559 -30.781 -10.922 1 62.47 119 GLU A N 1
ATOM 968 C CA . GLU A 1 119 ? -1.563 -32 -10.141 1 62.47 119 GLU A CA 1
ATOM 969 C C . GLU A 1 119 ? -2.695 -32.031 -9.117 1 62.47 119 GLU A C 1
ATOM 971 O O . GLU A 1 119 ? -2.859 -31.062 -8.359 1 62.47 119 GLU A O 1
ATOM 976 N N . LYS A 1 120 ? -3.9 -32.656 -9.398 1 56.16 120 LYS A N 1
ATOM 977 C CA . LYS A 1 120 ? -5.219 -32.75 -8.773 1 56.16 120 LYS A CA 1
ATOM 978 C C . LYS A 1 120 ? -5.133 -32.594 -7.262 1 56.16 120 LYS A C 1
ATOM 980 O O . LYS A 1 120 ? -5.934 -31.859 -6.672 1 56.16 120 LYS A O 1
ATOM 985 N N . GLU A 1 121 ? -4.418 -33.344 -6.605 1 54.72 121 GLU A N 1
ATOM 986 C CA . GLU A 1 121 ? -4.387 -33.406 -5.148 1 54.72 121 GLU A CA 1
ATOM 987 C C . GLU A 1 121 ? -4.047 -32.062 -4.523 1 54.72 121 GLU A C 1
ATOM 989 O O . GLU A 1 121 ? -4.559 -31.719 -3.459 1 54.72 121 GLU A O 1
ATOM 994 N N . PHE A 1 122 ? -3.463 -31.406 -5.312 1 55.56 122 PHE A N 1
ATOM 995 C CA . PHE A 1 122 ? -2.947 -30.141 -4.809 1 55.56 122 PHE A CA 1
ATOM 996 C C . PHE A 1 122 ? -4.082 -29.141 -4.586 1 55.56 122 PHE A C 1
ATOM 998 O O . PHE A 1 122 ? -4.133 -28.469 -3.555 1 55.56 122 PHE A O 1
ATOM 1005 N N . MET A 1 123 ? -5.039 -29.062 -5.48 1 55.66 123 MET A N 1
ATOM 1006 C CA . MET A 1 123 ? -6.137 -28.094 -5.414 1 55.66 123 MET A CA 1
ATOM 1007 C C . MET A 1 123 ? -7.059 -28.406 -4.238 1 55.66 123 MET A C 1
ATOM 1009 O O . MET A 1 123 ? -7.516 -27.5 -3.545 1 55.66 123 MET A O 1
ATOM 1013 N N . GLN A 1 124 ? -7.309 -29.688 -4.059 1 55.69 124 GLN A N 1
ATOM 1014 C CA . GLN A 1 124 ? -8.32 -30.094 -3.086 1 55.69 124 GLN A CA 1
ATOM 1015 C C . GLN A 1 124 ? -7.891 -29.734 -1.666 1 55.69 124 GLN A C 1
ATOM 1017 O O . GLN A 1 124 ? -8.711 -29.297 -0.854 1 55.69 124 GLN A O 1
ATOM 1022 N N . SER A 1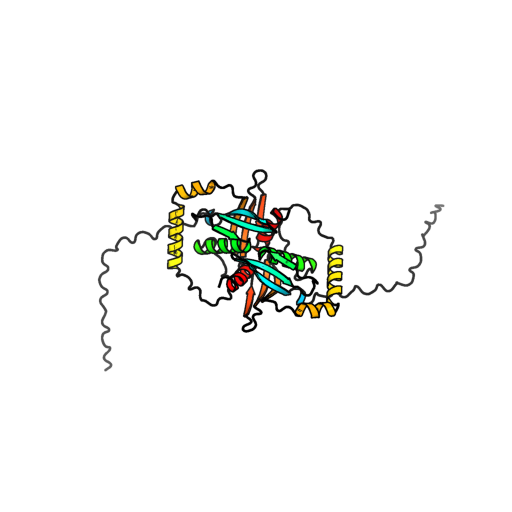 125 ? -6.762 -29.953 -1.313 1 55.53 125 SER A N 1
ATOM 1023 C CA . SER A 1 125 ? -6.301 -29.797 0.062 1 55.53 125 SER A CA 1
ATOM 1024 C C . SER A 1 125 ? -6.27 -28.328 0.467 1 55.53 125 SER A C 1
ATOM 1026 O O . SER A 1 125 ? -6.414 -28 1.646 1 55.53 125 SER A O 1
ATOM 1028 N N . ARG A 1 126 ? -6.16 -27.5 -0.474 1 57.06 126 ARG A N 1
ATOM 1029 C CA . ARG A 1 126 ? -5.91 -26.109 -0.135 1 57.06 126 ARG A CA 1
ATOM 1030 C C . ARG A 1 126 ? -7.215 -25.359 0.108 1 57.06 126 ARG A C 1
ATOM 1032 O O . ARG A 1 126 ? -7.254 -24.406 0.89 1 57.06 126 ARG A O 1
ATOM 1039 N N . LEU A 1 127 ? -8.258 -26 -0.418 1 54.28 127 LEU A N 1
ATOM 1040 C CA . LEU A 1 127 ? -9.562 -25.359 -0.312 1 54.28 127 LEU A CA 1
ATOM 1041 C C . LEU A 1 127 ? -10.172 -25.578 1.069 1 54.28 127 LEU A C 1
ATOM 1043 O O . LEU A 1 127 ? -11.164 -24.953 1.423 1 54.28 127 LEU A O 1
ATOM 1047 N N . SER A 1 128 ? -9.484 -26.328 1.777 1 56.44 128 SER A N 1
ATOM 1048 C CA . SER A 1 128 ? -10.148 -26.656 3.035 1 56.44 128 SER A CA 1
ATOM 1049 C C . SER A 1 128 ? -10.078 -25.484 4.016 1 56.44 128 SER A C 1
ATOM 1051 O O . SER A 1 128 ? -10.852 -25.422 4.973 1 56.44 128 SER A O 1
ATOM 1053 N N . ARG A 1 129 ? -9.172 -24.625 3.748 1 59.03 129 ARG A N 1
ATOM 1054 C CA . ARG A 1 129 ? -9.078 -23.547 4.727 1 59.03 129 ARG A CA 1
ATOM 1055 C C . ARG A 1 129 ? -10.016 -22.391 4.367 1 59.03 129 ARG A C 1
ATOM 1057 O O . ARG A 1 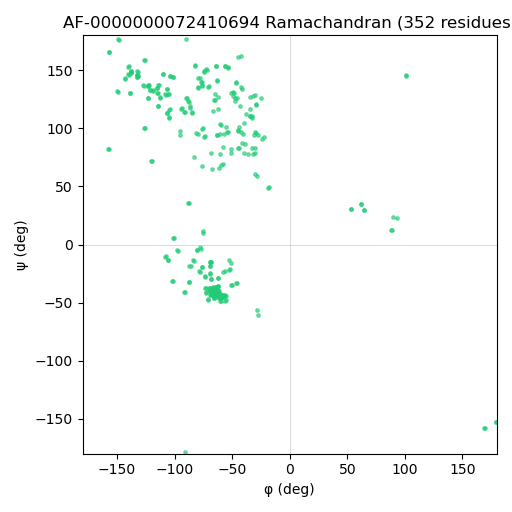129 ? -10.234 -22.109 3.189 1 59.03 129 ARG A O 1
ATOM 1064 N N . LYS A 1 130 ? -10.922 -22.031 5.305 1 66.31 130 LYS A N 1
ATOM 1065 C CA . LYS A 1 130 ? -11.867 -20.938 5.109 1 66.31 130 LYS A CA 1
ATOM 1066 C C . LYS A 1 130 ? -11.172 -19.594 5.219 1 66.31 130 LYS A C 1
ATOM 1068 O O . LYS A 1 130 ? -10.992 -19.062 6.32 1 66.31 130 LYS A O 1
ATOM 1073 N N . PRO A 1 131 ? -10.758 -19.172 3.965 1 70.75 131 PRO A N 1
ATOM 1074 C CA . PRO A 1 131 ? -10.094 -17.859 4.043 1 70.75 131 PRO A CA 1
ATOM 1075 C C . PRO A 1 131 ? -11.031 -16.75 4.512 1 70.75 131 PRO A C 1
ATOM 1077 O O . PRO A 1 131 ? -12.25 -16.859 4.367 1 70.75 131 PRO A O 1
ATOM 1080 N N . GLN A 1 132 ? -10.398 -15.789 5.09 1 83.19 132 GLN A N 1
ATOM 1081 C CA . GLN A 1 132 ? -11.164 -14.641 5.578 1 83.19 132 GLN A CA 1
ATOM 1082 C C . GLN A 1 132 ? -11.336 -13.594 4.488 1 83.19 132 GLN A C 1
ATOM 1084 O O . GLN A 1 132 ? -12.383 -12.945 4.402 1 83.19 132 GLN A O 1
ATOM 1089 N N . ILE A 1 133 ? -10.312 -13.5 3.6 1 91.19 133 ILE A N 1
ATOM 1090 C CA . ILE A 1 133 ? -10.32 -12.469 2.564 1 91.19 133 ILE A CA 1
ATOM 1091 C C . ILE A 1 133 ? -9.836 -13.062 1.244 1 91.19 133 ILE A C 1
ATOM 1093 O O . ILE A 1 133 ? -8.875 -13.828 1.221 1 91.19 133 ILE A O 1
ATOM 1097 N N . GLN A 1 134 ? -10.586 -12.812 0.275 1 92.62 134 GLN A N 1
ATOM 1098 C CA . GLN A 1 134 ? -10.102 -13.102 -1.071 1 92.62 134 GLN A CA 1
ATOM 1099 C C . GLN A 1 134 ? -9.781 -11.82 -1.832 1 92.62 134 GLN A C 1
ATOM 1101 O O . GLN A 1 134 ? -10.586 -10.891 -1.865 1 92.62 134 GLN A O 1
ATOM 1106 N N . ILE A 1 135 ? -8.609 -11.742 -2.408 1 95.81 135 ILE A N 1
ATOM 1107 C CA . ILE A 1 135 ? -8.195 -10.625 -3.262 1 95.81 135 ILE A CA 1
ATOM 1108 C C . ILE A 1 135 ? -7.992 -11.125 -4.691 1 95.81 135 ILE A C 1
ATOM 1110 O O . ILE A 1 135 ? -7.199 -12.039 -4.93 1 95.81 135 ILE A O 1
ATOM 1114 N N . GLU A 1 136 ? -8.734 -10.594 -5.562 1 95.88 136 GLU A N 1
ATOM 1115 C CA . GLU A 1 136 ? -8.562 -10.875 -6.984 1 95.88 136 GLU A CA 1
ATOM 1116 C C . GLU A 1 136 ? -7.938 -9.688 -7.707 1 95.88 136 GLU A C 1
ATOM 1118 O O . GLU A 1 136 ? -8.562 -8.625 -7.82 1 95.88 136 GLU A O 1
ATOM 1123 N N . VAL A 1 137 ? -6.719 -9.867 -8.18 1 97.19 137 VAL A N 1
ATOM 1124 C CA . VAL A 1 137 ? -6.047 -8.805 -8.922 1 97.19 137 VAL A CA 1
ATOM 1125 C C . VAL A 1 137 ? -6.34 -8.953 -10.414 1 97.19 137 VAL A C 1
ATOM 1127 O O . VAL A 1 137 ? -5.875 -9.898 -11.055 1 97.19 137 VAL A O 1
ATOM 1130 N N . LEU A 1 138 ? -7.035 -8.031 -10.953 1 95.62 138 LEU A N 1
ATOM 1131 C CA . LEU A 1 138 ? -7.473 -8.109 -12.344 1 95.62 138 LEU A CA 1
ATOM 1132 C C . LEU A 1 138 ? -6.453 -7.461 -13.273 1 95.62 138 LEU A C 1
ATOM 1134 O O . LEU A 1 138 ? -6.172 -7.984 -14.352 1 95.62 138 LEU A O 1
ATOM 1138 N N . TYR A 1 139 ? -5.926 -6.32 -12.82 1 94.88 139 TYR A N 1
ATOM 1139 C CA . TYR A 1 139 ? -4.969 -5.582 -13.633 1 94.88 139 TYR A CA 1
ATOM 1140 C C . TYR A 1 139 ? -3.816 -5.066 -12.781 1 94.88 139 TYR A C 1
ATOM 1142 O O . TYR A 1 139 ? -3.99 -4.773 -11.602 1 94.88 139 TYR A O 1
ATOM 1150 N N . ARG A 1 140 ? -2.678 -4.965 -13.367 1 95.31 140 ARG A N 1
ATOM 1151 C CA . ARG A 1 140 ? -1.501 -4.32 -12.797 1 95.31 140 ARG A CA 1
ATOM 1152 C C . ARG A 1 140 ? -1.036 -3.154 -13.656 1 95.31 140 ARG A C 1
ATOM 1154 O O . ARG A 1 140 ? 0.056 -3.195 -14.227 1 95.31 140 ARG A O 1
ATOM 1161 N N . GLN A 1 141 ? -1.839 -2.098 -13.609 1 92.25 141 GLN A N 1
ATOM 1162 C CA . GLN A 1 141 ? -1.592 -0.915 -14.43 1 92.25 141 GLN A CA 1
ATOM 1163 C C . GLN A 1 141 ? -1.15 0.267 -13.57 1 92.25 141 GLN A C 1
ATOM 1165 O O . GLN A 1 141 ? -1.499 0.348 -12.391 1 92.25 141 GLN A O 1
ATOM 1170 N N . ASN A 1 142 ? -0.269 1.15 -14.102 1 91.5 142 ASN A N 1
ATOM 1171 C CA . ASN A 1 142 ? 0.191 2.369 -13.445 1 91.5 142 ASN A CA 1
ATOM 1172 C C . ASN A 1 142 ? 0.939 2.061 -12.156 1 91.5 142 ASN A C 1
ATOM 1174 O O . ASN A 1 142 ? 0.75 2.742 -11.148 1 91.5 142 ASN A O 1
ATOM 1178 N N . ALA A 1 143 ? 1.643 0.952 -12.203 1 94.06 143 ALA A N 1
ATOM 1179 C CA . ALA A 1 143 ? 2.484 0.522 -11.086 1 94.06 143 ALA A CA 1
ATOM 1180 C C . ALA A 1 143 ? 1.644 0.218 -9.852 1 94.06 143 ALA A C 1
ATOM 1182 O O . ALA A 1 143 ? 2.064 0.488 -8.727 1 94.06 143 ALA A O 1
ATOM 1183 N N . THR A 1 144 ? 0.47 -0.183 -10.109 1 96.56 144 THR A N 1
ATOM 1184 C CA . THR A 1 144 ? -0.421 -0.568 -9.023 1 96.56 144 THR A CA 1
ATOM 1185 C C . THR A 1 144 ? -1.373 -1.674 -9.469 1 96.56 144 THR A C 1
ATOM 1187 O O . THR A 1 144 ? -1.285 -2.158 -10.602 1 96.56 144 THR A O 1
ATOM 1190 N N . TRP A 1 145 ? -2.178 -2.15 -8.516 1 97.5 145 TRP A N 1
ATOM 1191 C CA . TRP A 1 145 ? -3.135 -3.221 -8.781 1 97.5 145 TRP A CA 1
ATOM 1192 C C . TRP A 1 145 ? -4.551 -2.67 -8.898 1 97.5 145 TRP A C 1
ATOM 1194 O O . TRP A 1 145 ? -4.906 -1.7 -8.219 1 97.5 145 TRP A O 1
ATOM 1204 N N . GLN A 1 146 ? -5.309 -3.252 -9.742 1 95.69 146 GLN A N 1
ATOM 1205 C CA . GLN A 1 146 ? -6.758 -3.107 -9.789 1 95.69 146 GLN A CA 1
ATOM 1206 C C . GLN A 1 146 ? -7.449 -4.461 -9.664 1 95.69 146 GLN A C 1
ATOM 1208 O O . GLN A 1 146 ? -6.965 -5.461 -10.195 1 95.69 146 GLN A O 1
ATOM 1213 N N . GLY A 1 147 ? -8.516 -4.445 -8.828 1 97.19 147 GLY A N 1
ATOM 1214 C CA . GLY A 1 147 ? -9.156 -5.746 -8.672 1 97.19 147 GLY A CA 1
ATOM 1215 C C . GLY A 1 147 ? -10.336 -5.719 -7.719 1 97.19 147 GLY A C 1
ATOM 1216 O O . GLY A 1 147 ? -11.047 -4.715 -7.637 1 97.19 147 GLY A O 1
ATOM 1217 N N . ARG A 1 148 ? -10.523 -6.898 -7.148 1 96.25 148 ARG A N 1
ATOM 1218 C CA . ARG A 1 148 ? -11.664 -7.07 -6.246 1 96.25 148 ARG A CA 1
ATOM 1219 C C . ARG A 1 148 ? -11.227 -7.727 -4.941 1 96.25 148 ARG A C 1
ATOM 1221 O O . ARG A 1 148 ? -10.344 -8.586 -4.934 1 96.25 148 ARG A O 1
ATOM 1228 N N . ILE A 1 149 ? -11.914 -7.262 -3.879 1 95.56 149 ILE A N 1
ATOM 1229 C CA . ILE A 1 149 ? -11.719 -7.867 -2.568 1 95.56 149 ILE A CA 1
ATOM 1230 C C . ILE A 1 149 ? -13.055 -8.398 -2.045 1 95.56 149 ILE A C 1
ATOM 1232 O O . ILE A 1 149 ? -14.078 -7.727 -2.145 1 95.56 149 ILE A O 1
ATOM 1236 N N . SER A 1 150 ? -12.969 -9.625 -1.568 1 93.12 150 SER A N 1
ATOM 1237 C CA . SER A 1 150 ? -14.156 -10.266 -1.018 1 93.12 150 SER A CA 1
ATOM 1238 C C . SER A 1 150 ? -13.922 -10.719 0.422 1 93.12 150 SER A C 1
ATOM 1240 O O . SER A 1 150 ? -12.914 -11.359 0.724 1 93.12 150 SER A O 1
ATOM 1242 N N . LEU A 1 151 ? -14.852 -10.25 1.257 1 89.62 151 LEU A N 1
ATOM 1243 C CA . LEU A 1 151 ? -14.867 -10.75 2.625 1 89.62 151 LEU A CA 1
ATOM 1244 C C . LEU A 1 151 ? -15.648 -12.062 2.711 1 89.62 151 LEU A C 1
ATOM 1246 O O . LEU A 1 151 ? -16.844 -12.094 2.412 1 89.62 151 LEU A O 1
ATOM 1250 N N . MET A 1 152 ? -14.938 -13.086 3.02 1 81.62 152 MET A N 1
ATOM 1251 C CA . MET A 1 152 ? -15.531 -14.422 2.984 1 81.62 152 MET A CA 1
ATOM 1252 C C . MET A 1 152 ? -16.188 -14.758 4.32 1 81.62 152 MET A C 1
ATOM 1254 O O . MET A 1 152 ? -16.219 -15.922 4.727 1 81.62 152 MET A O 1
ATOM 1258 N N . ARG A 1 153 ? -16.75 -13.781 4.918 1 71.81 153 ARG A N 1
ATOM 1259 C CA . ARG A 1 153 ? -17.453 -14.062 6.164 1 71.81 153 ARG A CA 1
ATOM 1260 C C . ARG A 1 153 ? -18.734 -14.852 5.898 1 71.81 153 ARG A C 1
ATOM 1262 O O . ARG A 1 153 ? -19.391 -14.664 4.867 1 71.81 153 ARG A O 1
ATOM 1269 N N . PRO A 1 154 ? -18.906 -15.844 6.738 1 64.06 154 PRO A N 1
ATOM 1270 C CA . PRO A 1 154 ? -20 -16.797 6.508 1 64.06 154 PRO A CA 1
ATOM 1271 C C . PRO A 1 154 ? -21.344 -16.125 6.266 1 64.06 154 PRO A C 1
ATOM 1273 O O . PRO A 1 154 ? -22.125 -16.562 5.422 1 64.06 154 PRO A O 1
ATOM 1276 N N . PHE A 1 155 ? -21.594 -15.094 6.871 1 63.16 155 PHE A N 1
ATOM 1277 C CA . PHE A 1 155 ? -23 -14.727 6.797 1 63.16 155 PHE A CA 1
ATOM 1278 C C . PHE A 1 155 ? -23.203 -13.523 5.883 1 63.16 155 PHE A C 1
ATOM 1280 O O . PHE A 1 155 ? -24.297 -13.281 5.398 1 63.16 155 PHE A O 1
ATOM 1287 N N . GLU A 1 156 ? -22.266 -12.898 5.477 1 66.94 156 GLU A N 1
ATOM 1288 C CA . GLU A 1 156 ? -22.469 -11.766 4.578 1 66.94 156 GLU A CA 1
ATOM 1289 C C . GLU A 1 156 ? -21.203 -11.469 3.775 1 66.94 156 GLU A C 1
ATOM 1291 O O . GLU A 1 156 ? -20.469 -10.539 4.102 1 66.94 156 GLU A O 1
ATOM 1296 N N . PRO A 1 157 ? -21.156 -12.305 2.719 1 75.19 157 PRO A N 1
ATOM 1297 C CA . PRO A 1 157 ? -20.016 -11.969 1.854 1 75.19 157 PRO A CA 1
ATOM 1298 C C . PRO A 1 157 ? -20.156 -10.594 1.201 1 75.19 157 PRO A C 1
ATOM 1300 O O . PRO A 1 157 ? -21.266 -10.227 0.768 1 75.19 157 PRO A O 1
ATOM 1303 N N . ARG A 1 158 ? -19.234 -9.797 1.396 1 87.88 158 ARG A N 1
ATOM 1304 C CA . ARG A 1 158 ? -19.172 -8.477 0.773 1 87.88 158 ARG A CA 1
ATOM 1305 C C . ARG A 1 158 ? -18.016 -8.383 -0.203 1 87.88 158 ARG A C 1
ATOM 1307 O O . ARG A 1 158 ? -16.953 -8.953 0.037 1 87.88 158 ARG A O 1
ATOM 1314 N N . CYS A 1 159 ? -18.359 -7.785 -1.285 1 92.69 159 CYS A N 1
ATOM 1315 C CA . CYS A 1 159 ? -17.344 -7.613 -2.311 1 92.69 159 CYS A CA 1
ATOM 1316 C C . CYS A 1 159 ? -17.234 -6.152 -2.742 1 92.69 159 CYS A C 1
ATOM 1318 O O . CYS A 1 159 ? -18.25 -5.477 -2.896 1 92.69 159 CYS A O 1
ATOM 1320 N N . LYS A 1 160 ? -16.047 -5.691 -2.871 1 94.88 160 LYS A N 1
ATOM 1321 C CA . LYS A 1 160 ? -15.812 -4.344 -3.385 1 94.88 160 LYS A CA 1
ATOM 1322 C C . LYS A 1 160 ? -14.656 -4.328 -4.371 1 94.88 160 LYS A C 1
ATOM 1324 O O . LYS A 1 160 ? -13.719 -5.125 -4.254 1 94.88 160 LYS A O 1
ATOM 1329 N N . CYS A 1 161 ? -14.734 -3.449 -5.336 1 96.25 161 CYS A N 1
ATOM 1330 C CA . CYS A 1 161 ? -13.609 -3.213 -6.234 1 96.25 161 CYS A CA 1
ATOM 1331 C C . CYS A 1 161 ? -12.602 -2.252 -5.609 1 96.25 161 CYS A C 1
ATOM 1333 O O . CYS A 1 161 ? -12.953 -1.465 -4.73 1 96.25 161 CYS A O 1
ATOM 1335 N N . PHE A 1 162 ? -11.406 -2.369 -6.035 1 96.88 162 PHE A N 1
ATOM 1336 C CA . PHE A 1 162 ? -10.383 -1.397 -5.668 1 96.88 162 PHE A CA 1
ATOM 1337 C C . PHE A 1 162 ? -9.602 -0.946 -6.898 1 96.88 162 PHE A C 1
ATOM 1339 O O . PHE A 1 162 ? -9.375 -1.734 -7.816 1 96.88 162 PHE A O 1
ATOM 1346 N N . ARG A 1 163 ? -9.133 0.277 -6.895 1 96.38 163 ARG A N 1
ATOM 1347 C CA . ARG A 1 163 ? -8.484 0.896 -8.047 1 96.38 163 ARG A CA 1
ATOM 1348 C C . ARG A 1 163 ? -6.977 0.988 -7.848 1 96.38 163 ARG A C 1
ATOM 1350 O O . ARG A 1 163 ? -6.238 1.311 -8.781 1 96.38 163 ARG A O 1
ATOM 1357 N N . SER A 1 164 ? -6.52 0.769 -6.598 1 97.31 164 SER A N 1
ATOM 1358 C CA . SER A 1 164 ? -5.102 0.853 -6.27 1 97.31 164 SER A CA 1
ATOM 1359 C C . SER A 1 164 ? -4.777 0.047 -5.016 1 97.31 164 SER A C 1
ATOM 1361 O O . SER A 1 164 ? -5.68 -0.347 -4.273 1 97.31 164 SER A O 1
ATOM 1363 N N . VAL A 1 165 ? -3.543 -0.151 -4.852 1 97.88 165 VAL A N 1
ATOM 1364 C CA . VAL A 1 165 ? -3.098 -0.825 -3.635 1 97.88 165 VAL A CA 1
ATOM 1365 C C . VAL A 1 165 ? -3.449 0.024 -2.416 1 97.88 165 VAL A C 1
ATOM 1367 O O . VAL A 1 165 ? -3.801 -0.509 -1.361 1 97.88 165 VAL A O 1
ATOM 1370 N N . LEU A 1 166 ? -3.365 1.368 -2.516 1 97.56 166 LEU A N 1
ATOM 1371 C CA . LEU A 1 166 ? -3.787 2.238 -1.423 1 97.56 166 LEU A CA 1
ATOM 1372 C C . LEU A 1 166 ? -5.234 1.952 -1.031 1 97.56 166 LEU A C 1
ATOM 1374 O O . LEU A 1 166 ? -5.547 1.821 0.155 1 97.56 166 LEU A O 1
ATOM 1378 N N . GLU A 1 167 ? -6.051 1.891 -2.027 1 96.94 167 GLU A N 1
ATOM 1379 C CA . GLU A 1 167 ? -7.461 1.629 -1.759 1 96.94 167 GLU A CA 1
ATOM 1380 C C . GLU A 1 167 ? -7.66 0.237 -1.164 1 96.94 167 GLU A C 1
ATOM 1382 O O . GLU A 1 167 ? -8.516 0.045 -0.296 1 96.94 167 GLU A O 1
ATOM 1387 N N . LEU A 1 168 ? -6.887 -0.721 -1.623 1 97.12 168 LEU A N 1
ATOM 1388 C CA . LEU A 1 168 ? -6.941 -2.066 -1.06 1 97.12 168 LEU A CA 1
ATOM 1389 C C . LEU A 1 168 ? -6.598 -2.047 0.426 1 97.12 168 LEU A C 1
ATOM 1391 O O . LEU A 1 168 ? -7.312 -2.635 1.241 1 97.12 168 LEU A O 1
ATOM 1395 N N . ILE A 1 169 ? -5.504 -1.38 0.762 1 95.44 169 ILE A N 1
ATOM 1396 C CA . ILE A 1 169 ? -5.074 -1.261 2.15 1 95.44 169 ILE A CA 1
ATOM 1397 C C . ILE A 1 169 ? -6.184 -0.625 2.984 1 95.44 169 ILE A C 1
ATOM 1399 O O . ILE A 1 169 ? -6.496 -1.103 4.078 1 95.44 169 ILE A O 1
ATOM 1403 N N . HIS A 1 170 ? -6.754 0.387 2.465 1 94.69 170 HIS A N 1
ATOM 1404 C CA . HIS A 1 170 ? -7.828 1.09 3.152 1 94.69 170 HIS A CA 1
ATOM 1405 C C . HIS A 1 170 ? -9.023 0.169 3.396 1 94.69 170 HIS A C 1
ATOM 1407 O O . HIS A 1 170 ? -9.586 0.156 4.492 1 94.69 170 HIS A O 1
ATOM 1413 N N . LEU A 1 171 ? -9.406 -0.551 2.445 1 93.31 171 LEU A N 1
ATOM 1414 C CA . LEU A 1 171 ? -10.531 -1.471 2.541 1 93.31 171 LEU A CA 1
ATOM 1415 C C . LEU A 1 171 ? -10.289 -2.525 3.615 1 93.31 171 LEU A C 1
ATOM 1417 O O . LEU A 1 171 ? -11.164 -2.799 4.438 1 93.31 171 LEU A O 1
ATOM 1421 N N . ILE A 1 172 ? -9.148 -3.078 3.648 1 91.12 172 ILE A N 1
ATOM 1422 C CA . ILE A 1 172 ? -8.836 -4.125 4.613 1 91.12 172 ILE A CA 1
ATOM 1423 C C . ILE A 1 172 ? -8.859 -3.549 6.027 1 91.12 172 ILE A C 1
ATOM 1425 O O . ILE A 1 172 ? -9.445 -4.145 6.938 1 91.12 172 ILE A O 1
ATOM 1429 N N . HIS A 1 173 ? -8.227 -2.412 6.156 1 89.5 173 HIS A N 1
ATOM 1430 C CA . HIS A 1 173 ? -8.203 -1.784 7.473 1 89.5 173 HIS A CA 1
ATOM 1431 C C . HIS A 1 173 ? -9.609 -1.425 7.934 1 89.5 173 HIS A C 1
ATOM 1433 O O . HIS A 1 173 ? -9.914 -1.494 9.125 1 89.5 173 HIS A O 1
ATOM 1439 N N . SER A 1 174 ? -10.406 -1.023 6.977 1 86.31 174 SER A N 1
ATOM 1440 C CA . SER A 1 174 ? -11.773 -0.635 7.32 1 86.31 174 SER A CA 1
ATOM 1441 C C . SER A 1 174 ? -12.555 -1.811 7.902 1 86.31 174 SER A C 1
ATOM 1443 O O . SER A 1 174 ? -13.516 -1.617 8.648 1 86.31 174 SER A O 1
ATOM 1445 N N . VAL A 1 175 ? -12.195 -3.002 7.496 1 82.56 175 VAL A N 1
ATOM 1446 C CA . VAL A 1 175 ? -12.844 -4.207 8 1 82.56 175 VAL A CA 1
ATOM 1447 C C . VAL A 1 175 ? -12.406 -4.465 9.445 1 82.56 175 VAL A C 1
ATOM 1449 O O . VAL A 1 175 ? -13.211 -4.875 10.281 1 82.56 175 VAL A O 1
ATOM 1452 N N . TYR A 1 176 ? -11.141 -4.191 9.742 1 77.12 176 TYR A N 1
ATOM 1453 C CA . TYR A 1 176 ? -10.594 -4.621 11.023 1 77.12 176 TYR A CA 1
ATOM 1454 C C . TYR A 1 176 ? -10.539 -3.459 12.008 1 77.12 176 TYR A C 1
ATOM 1456 O O . TYR A 1 176 ? -10.375 -3.666 13.219 1 77.12 176 TYR A O 1
ATOM 1464 N N . GLN A 1 177 ? -10.352 -2.242 11.625 1 66.69 177 GLN A N 1
ATOM 1465 C CA . GLN A 1 177 ? -10.367 -1.123 12.562 1 66.69 177 GLN A CA 1
ATOM 1466 C C . GLN A 1 177 ? -11.797 -0.778 12.984 1 66.69 177 GLN A C 1
ATOM 1468 O O . GLN A 1 177 ? -12.008 0.129 13.789 1 66.69 177 GLN A O 1
ATOM 1473 N N . GLN A 1 178 ? -12.789 -1.649 12.672 1 48.53 178 GLN A N 1
ATOM 1474 C CA . GLN A 1 178 ? -14.07 -1.391 13.328 1 48.53 178 GLN A CA 1
ATOM 1475 C C . GLN A 1 178 ? -14.023 -1.774 14.805 1 48.53 178 GLN A C 1
ATOM 1477 O O . GLN A 1 178 ? -13.266 -2.664 15.195 1 48.53 178 GLN A O 1
ATOM 1482 N N . MET B 1 1 ? -66.25 40.438 -13.25 1 25.39 1 MET B N 1
ATOM 1483 C CA . MET B 1 1 ? -65.25 41.5 -13.156 1 25.39 1 MET B CA 1
ATOM 1484 C C . MET B 1 1 ? -64.25 41.219 -12.078 1 25.39 1 MET B C 1
ATOM 1486 O O . MET B 1 1 ? -64.562 41.062 -10.906 1 25.39 1 MET B O 1
ATOM 1490 N N . ASP B 1 2 ? -62.938 40.469 -12.445 1 28.58 2 ASP B N 1
ATOM 1491 C CA . ASP B 1 2 ? -62.031 39.531 -11.836 1 28.58 2 ASP B CA 1
ATOM 1492 C C . ASP B 1 2 ? -61.031 40.25 -10.938 1 28.58 2 ASP B C 1
ATOM 1494 O O . ASP B 1 2 ? -60.219 41.062 -11.414 1 28.58 2 ASP B O 1
ATOM 1498 N N . GLU B 1 3 ? -61.406 40.719 -9.75 1 26.02 3 GLU B N 1
ATOM 1499 C CA . GLU B 1 3 ? -60.688 41.562 -8.789 1 26.02 3 GLU B CA 1
ATOM 1500 C C . GLU B 1 3 ? -59.344 41 -8.438 1 26.02 3 GLU B C 1
ATOM 1502 O O . GLU B 1 3 ? -59.219 39.906 -7.91 1 26.02 3 GLU B O 1
ATOM 1507 N N . PHE B 1 4 ? -58.125 41.469 -9.117 1 25.77 4 PHE B N 1
ATOM 1508 C CA . PHE B 1 4 ? -56.688 41.25 -9.164 1 25.77 4 PHE B CA 1
ATOM 1509 C C . PHE B 1 4 ? -56.031 41.688 -7.859 1 25.77 4 PHE B C 1
ATOM 1511 O O . PHE B 1 4 ? -55.906 42.906 -7.602 1 25.77 4 PHE B O 1
ATOM 1518 N N . LYS B 1 5 ? -56.375 41 -6.785 1 28.47 5 LYS B N 1
ATOM 1519 C CA . LYS B 1 5 ? -55.969 41.469 -5.461 1 28.47 5 LYS B CA 1
ATOM 1520 C C . LYS B 1 5 ? -54.5 41.844 -5.418 1 28.47 5 LYS B C 1
ATOM 1522 O O . LYS B 1 5 ? -53.656 41.125 -5.922 1 28.47 5 LYS B O 1
ATOM 1527 N N . LYS B 1 6 ? -54.25 43.062 -5.039 1 27.5 6 LYS B N 1
ATOM 1528 C CA . LYS B 1 6 ? -53.062 43.906 -4.859 1 27.5 6 LYS B CA 1
ATOM 1529 C C . LYS B 1 6 ? -52.031 43.25 -3.939 1 27.5 6 LYS B C 1
ATOM 1531 O O . LYS B 1 6 ? -52.344 42.906 -2.789 1 27.5 6 LYS B O 1
ATOM 1536 N N . THR B 1 7 ? -51 42.562 -4.531 1 24.19 7 THR B N 1
ATOM 1537 C CA . THR B 1 7 ? -49.938 41.75 -3.902 1 24.19 7 THR B CA 1
ATOM 1538 C C . THR B 1 7 ? -49.062 42.625 -3.02 1 24.19 7 THR B C 1
ATOM 1540 O O . THR B 1 7 ? -48.562 43.656 -3.467 1 24.19 7 THR B O 1
ATOM 1543 N N . ASN B 1 8 ? -49.344 42.688 -1.794 1 23.95 8 ASN B N 1
ATOM 1544 C CA . ASN B 1 8 ? -48.719 43.438 -0.717 1 23.95 8 ASN B CA 1
ATOM 1545 C C . ASN B 1 8 ? -47.188 43.438 -0.856 1 23.95 8 ASN B C 1
ATOM 1547 O O . ASN B 1 8 ? -46.562 42.375 -0.888 1 23.95 8 ASN B O 1
ATOM 1551 N N . ILE B 1 9 ? -46.562 44.5 -1.275 1 23.41 9 ILE B N 1
ATOM 1552 C CA . ILE B 1 9 ? -45.156 44.781 -1.528 1 23.41 9 ILE B CA 1
ATOM 1553 C C . ILE B 1 9 ? -44.375 44.812 -0.209 1 23.41 9 ILE B C 1
ATOM 1555 O O . ILE B 1 9 ? -44.688 45.594 0.679 1 23.41 9 ILE B O 1
ATOM 1559 N N . VAL B 1 10 ? -44.031 43.688 0.365 1 24.61 10 VAL B N 1
ATOM 1560 C CA . VAL B 1 10 ? -43.312 43.594 1.642 1 24.61 10 VAL B CA 1
ATOM 1561 C C . VAL B 1 10 ? -42.156 44.594 1.651 1 24.61 10 VAL B C 1
ATOM 1563 O O . VAL B 1 10 ? -41.375 44.625 0.697 1 24.61 10 VAL B O 1
ATOM 1566 N N . ASN B 1 11 ? -42.281 45.625 2.172 1 24.12 11 ASN B N 1
ATOM 1567 C CA . ASN B 1 11 ? -41.312 46.688 2.383 1 24.12 11 ASN B CA 1
ATOM 1568 C C . ASN B 1 11 ? -39.969 46.125 2.859 1 24.12 11 ASN B C 1
ATOM 1570 O O . ASN B 1 11 ? -39.906 45.438 3.883 1 24.12 11 ASN B O 1
ATOM 1574 N N . PHE B 1 12 ? -38.938 45.969 2.035 1 24.47 12 PHE B N 1
ATOM 1575 C CA . PHE B 1 12 ? -37.562 45.5 2.258 1 24.47 12 PHE B CA 1
ATOM 1576 C C . PHE B 1 12 ? -36.812 46.438 3.188 1 24.47 12 PHE B C 1
ATOM 1578 O O . PHE B 1 12 ? -36.781 47.625 2.955 1 24.47 12 PHE B O 1
ATOM 1585 N N . PRO B 1 13 ? -36.844 46.094 4.445 1 27.56 13 PRO B N 1
ATOM 1586 C CA . PRO B 1 13 ? -36.25 47.062 5.367 1 27.56 13 PRO B CA 1
ATOM 1587 C C . PRO B 1 13 ? -34.938 47.688 4.828 1 27.56 13 PRO B C 1
ATOM 1589 O O . PRO B 1 13 ? -34.25 47.062 4.02 1 27.56 13 PRO B O 1
ATOM 1592 N N . LYS B 1 14 ? -34.781 48.875 4.91 1 29.47 14 LYS B N 1
ATOM 1593 C CA . LYS B 1 14 ? -33.688 49.75 4.535 1 29.47 14 LYS B CA 1
ATOM 1594 C C . LYS B 1 14 ? -32.344 49.219 5.02 1 29.47 14 LYS B C 1
ATOM 1596 O O . LYS B 1 14 ? -32.25 48.75 6.145 1 29.47 14 LYS B O 1
ATOM 1601 N N . GLN B 1 15 ? -31.297 49.062 4.07 1 24.7 15 GLN B N 1
ATOM 1602 C CA . GLN B 1 15 ? -29.953 48.5 4.051 1 24.7 15 GLN B CA 1
ATOM 1603 C C . GLN B 1 15 ? -29.047 49.25 5.039 1 24.7 15 GLN B C 1
ATOM 1605 O O . GLN B 1 15 ? -28.766 50.438 4.863 1 24.7 15 GLN B O 1
ATOM 1610 N N . GLY B 1 16 ? -29.188 49.25 6.293 1 29.03 16 GLY B N 1
ATOM 1611 C CA . GLY B 1 16 ? -28.312 50.062 7.109 1 29.03 16 GLY B CA 1
ATOM 1612 C C . GLY B 1 16 ? -26.859 50 6.668 1 29.03 16 GLY B C 1
ATOM 1613 O O . GLY B 1 16 ? -26.484 49.156 5.863 1 29.03 16 GLY B O 1
ATOM 1614 N N . PRO B 1 17 ? -25.938 51 7.098 1 30.16 17 PRO B N 1
ATOM 1615 C CA . PRO B 1 17 ? -24.594 51.094 6.531 1 30.16 17 PRO B CA 1
ATOM 1616 C C . PRO B 1 17 ? -23.828 49.781 6.543 1 30.16 17 PRO B C 1
ATOM 1618 O O . PRO B 1 17 ? -24.062 48.938 7.41 1 30.16 17 PRO B O 1
ATOM 1621 N N . ALA B 1 18 ? -23.203 49.312 5.41 1 27.98 18 ALA B N 1
ATOM 1622 C CA . ALA B 1 18 ? -22.547 48.062 5.129 1 27.98 18 ALA B CA 1
ATOM 1623 C C . ALA B 1 18 ? -21.5 47.719 6.203 1 27.98 18 ALA B C 1
ATOM 1625 O O . ALA B 1 18 ? -20.578 48.5 6.438 1 27.98 18 ALA B O 1
ATOM 1626 N N . GLU B 1 19 ? -21.734 47.25 7.309 1 32.47 19 GLU B N 1
ATOM 1627 C CA . GLU B 1 19 ? -20.688 46.812 8.242 1 32.47 19 GLU B CA 1
ATOM 1628 C C . GLU B 1 19 ? -19.5 46.219 7.512 1 32.47 19 GLU B C 1
ATOM 1630 O O . GLU B 1 19 ? -19.688 45.406 6.582 1 32.47 19 GLU B O 1
ATOM 1635 N N . LYS B 1 20 ? -18.25 46.75 7.531 1 33.06 20 LYS B N 1
ATOM 1636 C CA . LYS B 1 20 ? -17 46.375 6.887 1 33.06 20 LYS B CA 1
ATOM 1637 C C . LYS B 1 20 ? -16.828 44.875 6.883 1 33.06 20 LYS B C 1
ATOM 1639 O O . LYS B 1 20 ? -16.75 44.25 7.945 1 33.06 20 LYS B O 1
ATOM 1644 N N . ILE B 1 21 ? -17.391 44.125 6.102 1 32.03 21 ILE B N 1
ATOM 1645 C CA . ILE B 1 21 ? -17.094 42.719 5.895 1 32.03 21 ILE B CA 1
ATOM 1646 C C . ILE B 1 21 ? -15.578 42.5 5.891 1 32.03 21 ILE B C 1
ATOM 1648 O O . ILE B 1 21 ? -14.875 43.062 5.047 1 32.03 21 ILE B O 1
ATOM 1652 N N . THR B 1 22 ? -14.891 42.281 6.992 1 31.48 22 THR B N 1
ATOM 1653 C CA . THR B 1 22 ? -13.484 41.906 7.031 1 31.48 22 THR B CA 1
ATOM 1654 C C . THR B 1 22 ? -13.125 41.062 5.828 1 31.48 22 THR B C 1
ATOM 1656 O O . THR B 1 22 ? -13.875 40.156 5.457 1 31.48 22 THR B O 1
ATOM 1659 N N . PRO B 1 23 ? -12.344 41.5 4.844 1 33.47 23 PRO B N 1
ATOM 1660 C CA . PRO B 1 23 ? -11.922 40.781 3.654 1 33.47 23 PRO B CA 1
ATOM 1661 C C . PRO B 1 23 ? -11.836 39.25 3.9 1 33.47 23 PRO B C 1
ATOM 1663 O O . PRO B 1 23 ? -11.625 38.844 5.035 1 33.47 23 PRO B O 1
ATOM 1666 N N . LEU B 1 24 ? -12.5 38.438 3.24 1 35.28 24 LEU B N 1
ATOM 1667 C CA . LEU B 1 24 ? -12.359 37 3.115 1 35.28 24 LEU B CA 1
ATOM 1668 C C . LEU B 1 24 ? -10.93 36.562 3.422 1 35.28 24 LEU B C 1
ATOM 1670 O O . LEU B 1 24 ? -9.977 37.062 2.795 1 35.28 24 LEU B O 1
ATOM 1674 N N . ARG B 1 25 ? -10.438 36.219 4.566 1 38.59 25 ARG B N 1
ATOM 1675 C CA . ARG B 1 25 ? -9.156 35.688 5.047 1 38.59 25 ARG B CA 1
ATOM 1676 C C . ARG B 1 25 ? -8.422 34.938 3.943 1 38.59 25 ARG B C 1
ATOM 1678 O O . ARG B 1 25 ? -9.047 34.344 3.076 1 38.59 25 ARG B O 1
ATOM 1685 N N . THR B 1 26 ? -7.098 35.188 3.51 1 39.25 26 THR B N 1
ATOM 1686 C CA . THR B 1 26 ? -6.07 34.625 2.635 1 39.25 26 THR B CA 1
ATOM 1687 C C . THR B 1 26 ? -6.184 33.125 2.551 1 39.25 26 THR B C 1
ATOM 1689 O O . THR B 1 26 ? -6.18 32.438 3.576 1 39.25 26 THR B O 1
ATOM 1692 N N . CYS B 1 27 ? -7.051 32.5 1.815 1 42.56 27 CYS B N 1
ATOM 1693 C CA . CYS B 1 27 ? -6.953 31.125 1.374 1 42.56 27 CYS B CA 1
ATOM 1694 C C . CYS B 1 27 ? -5.523 30.609 1.493 1 42.56 27 CYS B C 1
ATOM 1696 O O . CYS B 1 27 ? -4.684 30.906 0.636 1 42.56 27 CYS B O 1
ATOM 1698 N N . HIS B 1 28 ? -4.82 30.734 2.537 1 51.75 28 HIS B N 1
ATOM 1699 C CA . HIS B 1 28 ? -3.426 30.359 2.727 1 51.75 28 HIS B CA 1
ATOM 1700 C C . HIS B 1 28 ? -3.146 28.984 2.127 1 51.75 28 HIS B C 1
ATOM 1702 O O . HIS B 1 28 ? -3.764 27.984 2.525 1 51.75 28 HIS B O 1
ATOM 1708 N N . THR B 1 29 ? -2.896 28.984 0.805 1 60.22 29 THR B N 1
ATOM 1709 C CA . THR B 1 29 ? -2.311 27.812 0.154 1 60.22 29 THR B CA 1
ATOM 1710 C C . THR B 1 29 ? -1.322 27.109 1.083 1 60.22 29 THR B C 1
ATOM 1712 O O . THR B 1 29 ? -0.553 27.766 1.787 1 60.22 29 THR B O 1
ATOM 1715 N N . LEU B 1 30 ? -1.709 25.984 1.491 1 70.12 30 LEU B N 1
ATOM 1716 C CA . LEU B 1 30 ? -0.779 25.25 2.34 1 70.12 30 LEU B CA 1
ATOM 1717 C C . LEU B 1 30 ? 0.612 25.203 1.717 1 70.12 30 LEU B C 1
ATOM 1719 O O . LEU B 1 30 ? 0.749 25.062 0.499 1 70.12 30 LEU B O 1
ATOM 1723 N N . PRO B 1 31 ? 1.613 25.562 2.609 1 73 31 PRO B N 1
ATOM 1724 C CA . PRO B 1 31 ? 2.99 25.453 2.125 1 73 31 PRO B CA 1
ATOM 1725 C C . PRO B 1 31 ? 3.301 24.047 1.577 1 73 31 PRO B C 1
ATOM 1727 O O . PRO B 1 31 ? 2.584 23.094 1.875 1 73 31 PRO B O 1
ATOM 1730 N N . GLN B 1 32 ? 4.223 24.031 0.676 1 75.69 32 GLN B N 1
ATOM 1731 C CA . GLN B 1 32 ? 4.672 22.781 0.059 1 75.69 32 GLN B CA 1
ATOM 1732 C C . GLN B 1 32 ? 5.059 21.75 1.116 1 75.69 32 GLN B C 1
ATOM 1734 O O . GLN B 1 32 ? 5.016 20.547 0.863 1 75.69 32 GLN B O 1
ATOM 1739 N N . SER B 1 33 ? 5.344 22.25 2.238 1 76.88 33 SER B N 1
ATOM 1740 C CA . SER B 1 33 ? 5.785 21.375 3.316 1 76.88 33 SER B CA 1
ATOM 1741 C C . SER B 1 33 ? 4.645 20.484 3.805 1 76.88 33 SER B C 1
ATOM 1743 O O . SER B 1 33 ? 4.883 19.469 4.465 1 76.88 33 SER B O 1
ATOM 1745 N N . ALA B 1 34 ? 3.441 20.781 3.465 1 81.44 34 ALA B N 1
ATOM 1746 C CA . ALA B 1 34 ? 2.277 20 3.896 1 81.44 34 ALA B CA 1
ATOM 1747 C C . ALA B 1 34 ? 2.258 18.625 3.238 1 81.44 34 ALA B C 1
ATOM 1749 O O . ALA B 1 34 ? 1.646 17.688 3.758 1 81.44 34 ALA B O 1
ATOM 1750 N N . ARG B 1 35 ? 3.021 18.594 2.191 1 88.12 35 ARG B N 1
ATOM 1751 C CA . ARG B 1 35 ? 3.008 17.344 1.444 1 88.12 35 ARG B CA 1
ATOM 1752 C C . ARG B 1 35 ? 4.238 16.5 1.767 1 88.12 35 ARG B C 1
ATOM 1754 O O . ARG B 1 35 ? 4.445 15.445 1.167 1 88.12 35 ARG B O 1
ATOM 1761 N N . SER B 1 36 ? 5.008 16.984 2.717 1 90.88 36 SER B N 1
ATOM 1762 C CA . SER B 1 36 ? 6.238 16.297 3.088 1 90.88 36 SER B CA 1
ATOM 1763 C C . SER B 1 36 ? 6.086 15.562 4.414 1 90.88 36 SER B C 1
ATOM 1765 O O . SER B 1 36 ? 5.641 16.141 5.406 1 90.88 36 SER B O 1
ATOM 1767 N N . PHE B 1 37 ? 6.465 14.336 4.375 1 93.44 37 PHE B N 1
ATOM 1768 C CA . PHE B 1 37 ? 6.418 13.492 5.559 1 93.44 37 PHE B CA 1
ATOM 1769 C C . PHE B 1 37 ? 7.793 12.914 5.867 1 93.44 37 PHE B C 1
ATOM 1771 O O . PHE B 1 37 ? 8.516 12.5 4.957 1 93.44 37 PHE B O 1
ATOM 1778 N N . PHE B 1 38 ? 8.102 12.945 7.16 1 91.94 38 PHE B N 1
ATOM 1779 C CA . PHE B 1 38 ? 9.375 12.391 7.613 1 91.94 38 PHE B CA 1
ATOM 1780 C C . PHE B 1 38 ? 9.156 11.148 8.469 1 91.94 38 PHE B C 1
ATOM 1782 O O . PHE B 1 38 ? 8.352 11.172 9.406 1 91.94 38 PHE B O 1
ATOM 1789 N N . LEU B 1 39 ? 9.852 10.094 8.039 1 91.56 39 LEU B N 1
ATOM 1790 C CA . LEU B 1 39 ? 9.688 8.836 8.75 1 91.56 39 LEU B CA 1
ATOM 1791 C C . LEU B 1 39 ? 10.984 8.422 9.438 1 91.56 39 LEU B C 1
ATOM 1793 O O . LEU B 1 39 ? 12.055 8.492 8.836 1 91.56 39 LEU B O 1
ATOM 1797 N N . ASN B 1 40 ? 10.828 8.102 10.672 1 89.5 40 ASN B N 1
ATOM 1798 C CA . ASN B 1 40 ? 11.859 7.367 11.398 1 89.5 40 ASN B CA 1
ATOM 1799 C C . ASN B 1 40 ? 11.461 5.906 11.594 1 89.5 40 ASN B C 1
ATOM 1801 O O . ASN B 1 40 ? 10.516 5.609 12.328 1 89.5 40 ASN B O 1
ATOM 1805 N N . ILE B 1 41 ? 12.148 5.055 10.883 1 85.19 41 ILE B N 1
ATOM 1806 C CA . ILE B 1 41 ? 11.781 3.643 10.898 1 85.19 41 ILE B CA 1
ATOM 1807 C C . ILE B 1 41 ? 12.609 2.906 11.953 1 85.19 41 ILE B C 1
ATOM 1809 O O . ILE B 1 41 ? 13.836 3.021 11.977 1 85.19 41 ILE B O 1
ATOM 1813 N N . LYS B 1 42 ? 11.891 2.434 12.836 1 79.62 42 LYS B N 1
ATOM 1814 C CA . LYS B 1 42 ? 12.492 1.494 13.781 1 79.62 42 LYS B CA 1
ATOM 1815 C C . LYS B 1 42 ? 12.258 0.051 13.336 1 79.62 42 LYS B C 1
ATOM 1817 O O . LYS B 1 42 ? 11.125 -0.349 13.086 1 79.62 42 LYS B O 1
ATOM 1822 N N . GLU B 1 43 ? 13.25 -0.5 12.695 1 71.62 43 GLU B N 1
ATOM 1823 C CA . GLU B 1 43 ? 13.102 -1.895 12.281 1 71.62 43 GLU B CA 1
ATOM 1824 C C . GLU B 1 43 ? 13.055 -2.82 13.5 1 71.62 43 GLU B C 1
ATOM 1826 O O . GLU B 1 43 ? 13.891 -2.719 14.398 1 71.62 43 GLU B O 1
ATOM 1831 N N . MET B 1 44 ? 11.766 -3.381 13.508 1 66.62 44 MET B N 1
ATOM 1832 C CA . MET B 1 44 ? 11.656 -4.367 14.586 1 66.62 44 MET B CA 1
ATOM 1833 C C . MET B 1 44 ? 12.031 -5.758 14.086 1 66.62 44 MET B C 1
ATOM 1835 O O . MET B 1 44 ? 12.273 -5.953 12.891 1 66.62 44 MET B O 1
ATOM 1839 N N . GLU B 1 45 ? 11.883 -6.68 15.133 1 59.75 45 GLU B N 1
ATOM 1840 C CA . GLU B 1 45 ? 12.195 -8.086 14.891 1 59.75 45 GLU B CA 1
ATOM 1841 C C . GLU B 1 45 ? 11.227 -8.695 13.875 1 59.75 45 GLU B C 1
ATOM 1843 O O . GLU B 1 45 ? 10.031 -8.391 13.891 1 59.75 45 GLU B O 1
ATOM 1848 N N . ASN B 1 46 ? 11.703 -9.375 12.836 1 59.72 46 ASN B N 1
ATOM 1849 C CA . ASN B 1 46 ? 10.992 -10.234 11.898 1 59.72 46 ASN B CA 1
ATOM 1850 C C . ASN B 1 46 ? 10.469 -9.445 10.703 1 59.72 46 ASN B C 1
ATOM 1852 O O . ASN B 1 46 ? 9.359 -9.703 10.227 1 59.72 46 ASN B O 1
ATOM 1856 N N . GLY B 1 47 ? 11.219 -8.289 10.523 1 60.94 47 GLY B N 1
ATOM 1857 C CA . GLY B 1 47 ? 10.891 -7.625 9.273 1 60.94 47 GLY B CA 1
ATOM 1858 C C . GLY B 1 47 ? 9.75 -6.641 9.398 1 60.94 47 GLY B C 1
ATOM 1859 O O . GLY B 1 47 ? 9.195 -6.191 8.391 1 60.94 47 GLY B O 1
ATOM 1860 N N . HIS B 1 48 ? 9.398 -6.328 10.609 1 72 48 HIS B N 1
ATOM 1861 C CA . HIS B 1 48 ? 8.297 -5.395 10.859 1 72 48 HIS B CA 1
ATOM 1862 C C . HIS B 1 48 ? 8.805 -3.959 10.938 1 72 48 HIS B C 1
ATOM 1864 O O . HIS B 1 48 ? 9.82 -3.689 11.586 1 72 48 HIS B O 1
ATOM 1870 N N . PHE B 1 49 ? 8.102 -3.154 10.055 1 81.94 49 PHE B N 1
ATOM 1871 C CA . PHE B 1 49 ? 8.438 -1.737 10.125 1 81.94 49 PHE B CA 1
ATOM 1872 C C . PHE B 1 49 ? 7.602 -1.035 11.188 1 81.94 49 PHE B C 1
ATOM 1874 O O . PHE B 1 49 ? 6.383 -1.215 11.25 1 81.94 49 PHE B O 1
ATOM 1881 N N . SER B 1 50 ? 8.312 -0.526 12.164 1 85.5 50 SER B N 1
ATOM 1882 C CA . SER B 1 50 ? 7.652 0.395 13.086 1 85.5 50 SER B CA 1
ATOM 1883 C C . SER B 1 50 ? 8.406 1.719 13.172 1 85.5 50 SER B C 1
ATOM 1885 O O . SER B 1 50 ? 9.547 1.822 12.719 1 85.5 50 SER B O 1
ATOM 1887 N N . GLY B 1 51 ? 7.672 2.742 13.617 1 89.5 51 GLY B N 1
ATOM 1888 C CA . GLY B 1 51 ? 8.352 4.023 13.719 1 89.5 51 GLY B CA 1
ATOM 1889 C C . GLY B 1 51 ? 7.402 5.18 13.977 1 89.5 51 GLY B C 1
ATOM 1890 O O . GLY B 1 51 ? 6.363 5.008 14.609 1 89.5 51 GLY B O 1
ATOM 1891 N N . GLU B 1 52 ? 7.953 6.312 13.602 1 91.38 52 GLU B N 1
ATOM 1892 C CA . GLU B 1 52 ? 7.184 7.535 13.797 1 91.38 52 GLU B CA 1
ATOM 1893 C C . GLU B 1 52 ? 7.188 8.398 12.539 1 91.38 52 GLU B C 1
ATOM 1895 O O . GLU B 1 52 ? 8.172 8.422 11.797 1 91.38 52 GLU B O 1
ATOM 1900 N N . ILE B 1 53 ? 6.055 9.047 12.375 1 92.12 53 ILE B N 1
ATOM 1901 C CA . ILE B 1 53 ? 5.898 9.992 11.273 1 92.12 53 ILE B CA 1
ATOM 1902 C C . ILE B 1 53 ? 5.914 11.422 11.812 1 92.12 53 ILE B C 1
ATOM 1904 O O . ILE B 1 53 ? 5.266 11.719 12.82 1 92.12 53 ILE B O 1
ATOM 1908 N N . PHE B 1 54 ? 6.691 12.172 11.086 1 88.06 54 PHE B N 1
ATOM 1909 C CA . PHE B 1 54 ? 6.734 13.594 11.391 1 88.06 54 PHE B CA 1
ATOM 1910 C C . PHE B 1 54 ? 6.262 14.414 10.195 1 88.06 54 PHE B C 1
ATOM 1912 O O . PHE B 1 54 ? 6.609 14.117 9.055 1 88.06 54 PHE B O 1
ATOM 1919 N N . ASN B 1 55 ? 5.434 15.281 10.516 1 85.69 55 ASN B N 1
ATOM 1920 C CA . ASN B 1 55 ? 5.004 16.312 9.578 1 85.69 55 ASN B CA 1
ATOM 1921 C C . ASN B 1 55 ? 5.039 17.703 10.219 1 85.69 55 ASN B C 1
ATOM 1923 O O . ASN B 1 55 ? 4.719 17.844 11.406 1 85.69 55 ASN B O 1
ATOM 1927 N N . LEU B 1 56 ? 5.375 18.734 9.555 1 79.44 56 LEU B N 1
ATOM 1928 C CA . LEU B 1 56 ? 5.621 20.062 10.109 1 79.44 56 LEU B CA 1
ATOM 1929 C C . LEU B 1 56 ? 4.328 20.688 10.625 1 79.44 56 LEU B C 1
ATOM 1931 O O . LEU B 1 56 ? 4.359 21.641 11.406 1 79.44 56 LEU B O 1
ATOM 1935 N N . PHE B 1 57 ? 3.232 20.141 10.242 1 82.12 57 PHE B N 1
ATOM 1936 C CA . PHE B 1 57 ? 1.951 20.719 10.609 1 82.12 57 PHE B CA 1
ATOM 1937 C C . PHE B 1 57 ? 1.367 20.031 11.828 1 82.12 57 PHE B C 1
ATOM 1939 O O . PHE B 1 57 ? 0.351 20.469 12.375 1 82.12 57 PHE B O 1
ATOM 1946 N N . TYR B 1 58 ? 2.021 19 12.258 1 82.19 58 TYR B N 1
ATOM 1947 C CA . TYR B 1 58 ? 1.569 18.266 13.43 1 82.19 58 TYR B CA 1
ATOM 1948 C C . TYR B 1 58 ? 2.586 18.375 14.562 1 82.19 58 TYR B C 1
ATOM 1950 O O . TYR B 1 58 ? 3.793 18.281 14.328 1 82.19 58 TYR B O 1
ATOM 1958 N N . GLU B 1 59 ? 2.143 18.609 15.68 1 75.31 59 GLU B N 1
ATOM 1959 C CA . GLU B 1 59 ? 3.006 18.828 16.844 1 75.31 59 GLU B CA 1
ATOM 1960 C C . GLU B 1 59 ? 3.688 17.531 17.281 1 75.31 59 GLU B C 1
ATOM 1962 O O . GLU B 1 59 ? 4.887 17.531 17.562 1 75.31 59 GLU B O 1
ATOM 1967 N N . ASP B 1 60 ? 2.891 16.547 17.359 1 81.12 60 ASP B N 1
ATOM 1968 C CA . ASP B 1 60 ? 3.42 15.297 17.891 1 81.12 60 ASP B CA 1
ATOM 1969 C C . ASP B 1 60 ? 3.719 14.305 16.766 1 81.12 60 ASP B C 1
ATOM 1971 O O . ASP B 1 60 ? 3.035 14.289 15.742 1 81.12 60 ASP B O 1
ATOM 1975 N N . ALA B 1 61 ? 4.801 13.602 17.078 1 87.12 61 ALA B N 1
ATOM 1976 C CA . ALA B 1 61 ? 5.07 12.461 16.203 1 87.12 61 ALA B CA 1
ATOM 1977 C C . ALA B 1 61 ? 3.949 11.43 16.297 1 87.12 61 ALA B C 1
ATOM 1979 O O . ALA B 1 61 ? 3.377 11.211 17.359 1 87.12 61 ALA B O 1
ATOM 1980 N N . ILE B 1 62 ? 3.66 10.906 15.156 1 90.5 62 ILE B N 1
ATOM 1981 C CA . ILE B 1 62 ? 2.607 9.891 15.094 1 90.5 62 ILE B CA 1
ATOM 1982 C C . ILE B 1 62 ? 3.229 8.508 14.953 1 90.5 62 ILE B C 1
ATOM 1984 O O . ILE B 1 62 ? 3.896 8.219 13.953 1 90.5 62 ILE B O 1
ATOM 1988 N N . PRO B 1 63 ? 3 7.691 15.945 1 90.62 63 PRO B N 1
ATOM 1989 C CA . PRO B 1 63 ? 3.562 6.344 15.836 1 90.62 63 PRO B CA 1
ATOM 1990 C C . PRO B 1 63 ? 2.828 5.477 14.812 1 90.62 63 PRO B C 1
ATOM 1992 O O . PRO B 1 63 ? 1.65 5.715 14.531 1 90.62 63 PRO B O 1
ATOM 1995 N N . PHE B 1 64 ? 3.531 4.562 14.227 1 89.69 64 PHE B N 1
ATOM 1996 C CA . PHE B 1 64 ? 2.914 3.574 13.352 1 89.69 64 PHE B CA 1
ATOM 1997 C C . PHE B 1 64 ? 3.543 2.201 13.555 1 89.69 64 PHE B C 1
ATOM 1999 O O . PHE B 1 64 ? 4.699 2.098 13.961 1 89.69 64 PHE B O 1
ATOM 2006 N N . CYS B 1 65 ? 2.705 1.163 13.258 1 87.12 65 CYS B N 1
ATOM 2007 C CA . CYS B 1 65 ? 3.139 -0.229 13.234 1 87.12 65 CYS B CA 1
ATOM 2008 C C . CYS B 1 65 ? 2.797 -0.885 11.906 1 87.12 65 CYS B C 1
ATOM 2010 O O . CYS B 1 65 ? 1.658 -1.309 11.688 1 87.12 65 CYS B O 1
ATOM 2012 N N . GLY B 1 66 ? 3.809 -0.94 11.141 1 88.25 66 GLY B N 1
ATOM 2013 C CA . GLY B 1 66 ? 3.598 -1.402 9.781 1 88.25 66 GLY B CA 1
ATOM 2014 C C . GLY B 1 66 ? 3.527 -0.272 8.773 1 88.25 66 GLY B C 1
ATOM 2015 O O . GLY B 1 66 ? 2.969 0.789 9.055 1 88.25 66 GLY B O 1
ATOM 2016 N N . LEU B 1 67 ? 4.008 -0.479 7.613 1 91.44 67 LEU B N 1
ATOM 2017 C CA . LEU B 1 67 ? 4.008 0.558 6.59 1 91.44 67 LEU B CA 1
ATOM 2018 C C . LEU B 1 67 ? 2.588 0.867 6.129 1 91.44 67 LEU B C 1
ATOM 2020 O O . LEU B 1 67 ? 2.289 1.998 5.738 1 91.44 67 LEU B O 1
ATOM 2024 N N . ASP B 1 68 ? 1.783 -0.184 6.223 1 91.81 68 ASP B N 1
ATOM 2025 C CA . ASP B 1 68 ? 0.39 0.041 5.848 1 91.81 68 ASP B CA 1
ATOM 2026 C C . ASP B 1 68 ? -0.263 1.079 6.758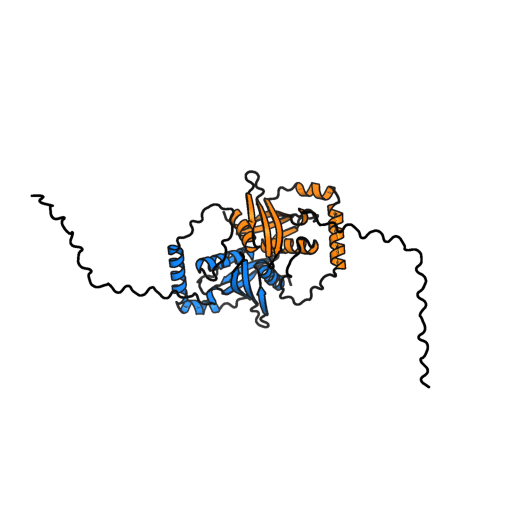 1 91.81 68 ASP B C 1
ATOM 2028 O O . ASP B 1 68 ? -0.98 1.963 6.285 1 91.81 68 ASP B O 1
ATOM 2032 N N . GLU B 1 69 ? 0.045 1.007 8 1 91.38 69 GLU B N 1
ATOM 2033 C CA . GLU B 1 69 ? -0.498 1.992 8.93 1 91.38 69 GLU B CA 1
ATOM 2034 C C . GLU B 1 69 ? 0.092 3.377 8.672 1 91.38 69 GLU B C 1
ATOM 2036 O O . GLU B 1 69 ? -0.621 4.379 8.727 1 91.38 69 GLU B O 1
ATOM 2041 N N . ALA B 1 70 ? 1.384 3.393 8.438 1 94 70 ALA B N 1
ATOM 2042 C CA . ALA B 1 70 ? 2.02 4.672 8.133 1 94 70 ALA B CA 1
ATOM 2043 C C . ALA B 1 70 ? 1.344 5.352 6.945 1 94 70 ALA B C 1
ATOM 2045 O O . ALA B 1 70 ? 1.044 6.547 6.992 1 94 70 ALA B O 1
ATOM 2046 N N . ILE B 1 71 ? 1.071 4.59 5.941 1 95.94 71 ILE B N 1
ATOM 2047 C CA . ILE B 1 71 ? 0.464 5.082 4.711 1 95.94 71 ILE B CA 1
ATOM 2048 C C . ILE B 1 71 ? -0.936 5.617 5 1 95.94 71 ILE B C 1
ATOM 2050 O O . ILE B 1 71 ? -1.305 6.695 4.531 1 95.94 71 ILE B O 1
ATOM 2054 N N . LEU B 1 72 ? -1.645 4.938 5.801 1 94.38 72 LEU B N 1
ATOM 2055 C CA . LEU B 1 72 ? -3 5.371 6.117 1 94.38 72 LEU B CA 1
ATOM 2056 C C . LEU B 1 72 ? -2.98 6.637 6.969 1 94.38 72 LEU B C 1
ATOM 2058 O O . LEU B 1 72 ? -3.82 7.523 6.789 1 94.38 72 LEU B O 1
ATOM 2062 N N . ARG B 1 73 ? -2.053 6.684 7.816 1 93.75 73 ARG B N 1
ATOM 2063 C CA . ARG B 1 73 ? -1.921 7.875 8.648 1 93.75 73 ARG B CA 1
ATOM 2064 C C . ARG B 1 73 ? -1.553 9.094 7.809 1 93.75 73 ARG B C 1
ATOM 2066 O O . ARG B 1 73 ? -2.113 10.172 7.992 1 93.75 73 ARG B O 1
ATOM 2073 N N . MET B 1 74 ? -0.653 8.945 6.934 1 95.56 74 MET B N 1
ATOM 2074 C CA . MET B 1 74 ? -0.286 10.031 6.027 1 95.56 74 MET B CA 1
ATOM 2075 C C . MET B 1 74 ? -1.476 10.453 5.172 1 95.56 74 MET B C 1
ATOM 2077 O O . MET B 1 74 ? -1.718 11.648 4.984 1 95.56 74 MET B O 1
ATOM 2081 N N . ASN B 1 75 ? -2.172 9.453 4.711 1 94.75 75 ASN B N 1
ATOM 2082 C CA . ASN B 1 75 ? -3.359 9.742 3.916 1 94.75 75 ASN B CA 1
ATOM 2083 C C . ASN B 1 75 ? -4.375 10.57 4.699 1 94.75 75 ASN B C 1
ATOM 2085 O O . ASN B 1 75 ? -4.941 11.531 4.168 1 94.75 75 ASN B O 1
ATOM 2089 N N . GLN B 1 76 ? -4.582 10.203 5.863 1 91.31 76 GLN B N 1
ATOM 2090 C CA . GLN B 1 76 ? -5.5 10.93 6.738 1 91.31 76 GLN B CA 1
ATOM 2091 C C . GLN B 1 76 ? -5.031 12.367 6.953 1 91.31 76 GLN B C 1
ATOM 2093 O O . GLN B 1 76 ? -5.84 13.297 6.945 1 91.31 76 GLN B O 1
ATOM 2098 N N . MET B 1 77 ? -3.764 12.523 7.219 1 90.25 77 MET B N 1
ATOM 2099 C CA . MET B 1 77 ? -3.199 13.859 7.41 1 90.25 77 MET B CA 1
ATOM 2100 C C . MET B 1 77 ? -3.426 14.727 6.176 1 90.25 77 MET B C 1
ATOM 2102 O O . MET B 1 77 ? -3.805 15.891 6.297 1 90.25 77 MET B O 1
ATOM 2106 N N . MET B 1 78 ? -3.221 14.172 5.039 1 92.12 78 MET B N 1
ATOM 2107 C CA . MET B 1 78 ? -3.428 14.914 3.803 1 92.12 78 MET B CA 1
ATOM 2108 C C . MET B 1 78 ? -4.902 15.25 3.609 1 92.12 78 MET B C 1
ATOM 2110 O O . MET B 1 78 ? -5.238 16.328 3.107 1 92.12 78 MET B O 1
ATOM 2114 N N . ASP B 1 79 ? -5.758 14.344 3.992 1 88.31 79 ASP B N 1
ATOM 2115 C CA . ASP B 1 79 ? -7.191 14.625 3.953 1 88.31 79 ASP B CA 1
ATOM 2116 C C . ASP B 1 79 ? -7.547 15.797 4.859 1 88.31 79 ASP B C 1
ATOM 2118 O O . ASP B 1 79 ? -8.344 16.656 4.484 1 88.31 79 ASP B O 1
ATOM 2122 N N . GLU B 1 80 ? -7 15.773 5.984 1 85.19 80 GLU B N 1
ATOM 2123 C CA . GLU B 1 80 ? -7.262 16.828 6.953 1 85.19 80 GLU B CA 1
ATOM 2124 C C . GLU B 1 80 ? -6.738 18.172 6.457 1 85.19 80 GLU B C 1
ATOM 2126 O O . GLU B 1 80 ? -7.375 19.219 6.664 1 85.19 80 GLU B O 1
ATOM 2131 N N . LEU B 1 81 ? -5.609 18.094 5.852 1 84.5 81 LEU B N 1
ATOM 2132 C CA . LEU B 1 81 ? -4.984 19.312 5.332 1 84.5 81 LEU B CA 1
ATOM 2133 C C . LEU B 1 81 ? -5.551 19.672 3.965 1 84.5 81 LEU B C 1
ATOM 2135 O O . LEU B 1 81 ? -5.348 20.797 3.482 1 84.5 81 LEU B O 1
ATOM 2139 N N . SER B 1 82 ? -6.281 18.719 3.309 1 82.06 82 SER B N 1
ATOM 2140 C CA . SER B 1 82 ? -6.801 18.844 1.952 1 82.06 82 SER B CA 1
ATOM 2141 C C . SER B 1 82 ? -5.695 19.219 0.97 1 82.06 82 SER B C 1
ATOM 2143 O O . SER B 1 82 ? -5.875 20.094 0.124 1 82.06 82 SER B O 1
ATOM 2145 N N . SER B 1 83 ? -4.527 18.797 1.245 1 83.31 83 SER B N 1
ATOM 2146 C CA . SER B 1 83 ? -3.361 19.031 0.399 1 83.31 83 SER B CA 1
ATOM 2147 C C . SER B 1 83 ? -2.359 17.891 0.519 1 83.31 83 SER B C 1
ATOM 2149 O O . SER B 1 83 ? -1.927 17.547 1.621 1 83.31 83 SER B O 1
ATOM 2151 N N . PRO B 1 84 ? -1.864 17.359 -0.62 1 89.5 84 PRO B N 1
ATOM 2152 C CA . PRO B 1 84 ? -2.531 17.484 -1.918 1 89.5 84 PRO B CA 1
ATOM 2153 C C . PRO B 1 84 ? -3.963 16.953 -1.899 1 89.5 84 PRO B C 1
ATOM 2155 O O . PRO B 1 84 ? -4.289 16.078 -1.095 1 89.5 84 PRO B O 1
ATOM 2158 N N . GLN B 1 85 ? -4.73 17.484 -2.762 1 85.69 85 GLN B N 1
ATOM 2159 C CA . GLN B 1 85 ? -6.125 17.047 -2.832 1 85.69 85 GLN B CA 1
ATOM 2160 C C . GLN B 1 85 ? -6.254 15.727 -3.582 1 85.69 85 GLN B C 1
ATOM 2162 O O . GLN B 1 85 ? -5.613 15.531 -4.617 1 85.69 85 GLN B O 1
ATOM 2167 N N . ALA B 1 86 ? -7.059 14.844 -2.977 1 89 86 ALA B N 1
ATOM 2168 C CA . ALA B 1 86 ? -7.305 13.57 -3.641 1 89 86 ALA B CA 1
ATOM 2169 C C . ALA B 1 86 ? -8.289 13.727 -4.797 1 89 86 ALA B C 1
ATOM 2171 O O . ALA B 1 86 ? -9.281 14.453 -4.676 1 89 86 ALA B O 1
ATOM 2172 N N . SER B 1 87 ? -7.984 13.094 -5.91 1 88.38 87 SER B N 1
ATOM 2173 C CA . SER B 1 87 ? -8.875 13.156 -7.059 1 88.38 87 SER B CA 1
ATOM 2174 C C . SER B 1 87 ? -10.07 12.227 -6.883 1 88.38 87 SER B C 1
ATOM 2176 O O . SER B 1 87 ? -11.086 12.375 -7.566 1 88.38 87 SER B O 1
ATOM 2178 N N . THR B 1 88 ? -9.93 11.219 -6.062 1 86.31 88 THR B N 1
ATOM 2179 C CA . THR B 1 88 ? -10.969 10.219 -5.848 1 86.31 88 THR B CA 1
ATOM 2180 C C . THR B 1 88 ? -11 9.781 -4.387 1 86.31 88 THR B C 1
ATOM 2182 O O . THR B 1 88 ? -9.953 9.656 -3.748 1 86.31 88 THR B O 1
ATOM 2185 N N . ALA B 1 89 ? -12.25 9.539 -3.914 1 84.88 89 ALA B N 1
ATOM 2186 C CA . ALA B 1 89 ? -12.406 9.016 -2.559 1 84.88 89 ALA B CA 1
ATOM 2187 C C . ALA B 1 89 ? -12.141 7.516 -2.518 1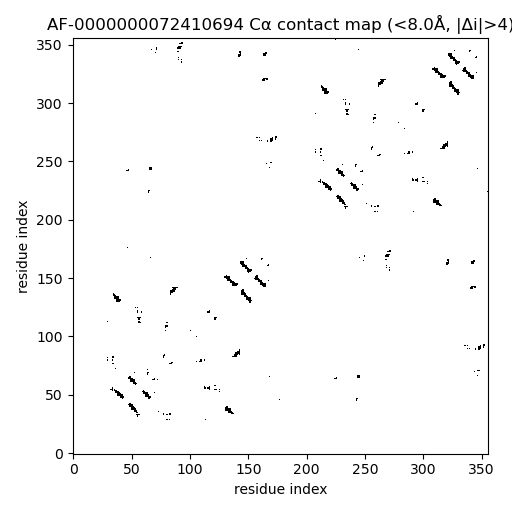 84.88 89 ALA B C 1
ATOM 2189 O O . ALA B 1 89 ? -12.539 6.781 -3.424 1 84.88 89 ALA B O 1
ATOM 2190 N N . LEU B 1 90 ? -11.523 7.121 -1.411 1 89.25 90 LEU B N 1
ATOM 2191 C CA . LEU B 1 90 ? -11.258 5.695 -1.245 1 89.25 90 LEU B CA 1
ATOM 2192 C C . LEU B 1 90 ? -12.523 4.945 -0.85 1 89.25 90 LEU B C 1
ATOM 2194 O O . LEU B 1 90 ? -13.32 5.445 -0.055 1 89.25 90 LEU B O 1
ATOM 2198 N N . ARG B 1 91 ? -12.703 3.779 -1.409 1 83.94 91 ARG B N 1
ATOM 2199 C CA . ARG B 1 91 ? -13.836 2.924 -1.078 1 83.94 91 ARG B CA 1
ATOM 2200 C C . ARG B 1 91 ? -13.648 2.266 0.284 1 83.94 91 ARG B C 1
ATOM 2202 O O . ARG B 1 91 ? -12.516 2.086 0.74 1 83.94 91 ARG B O 1
ATOM 2209 N N . SER B 1 92 ? -14.797 1.993 1.022 1 84.56 92 SER B N 1
ATOM 2210 C CA . SER B 1 92 ? -14.781 1.359 2.338 1 84.56 92 SER B CA 1
ATOM 2211 C C . SER B 1 92 ? -15.93 0.371 2.486 1 84.56 92 SER B C 1
ATOM 2213 O O . SER B 1 92 ? -16.953 0.494 1.808 1 84.56 92 SER B O 1
ATOM 2215 N N . PHE B 1 93 ? -15.703 -0.71 3.232 1 83.06 93 PHE B N 1
ATOM 2216 C CA . PHE B 1 93 ? -16.781 -1.656 3.51 1 83.06 93 PHE B CA 1
ATOM 2217 C C . PHE B 1 93 ? -17.766 -1.081 4.523 1 83.06 93 PHE B C 1
ATOM 2219 O O . PHE B 1 93 ? -18.891 -1.563 4.648 1 83.06 93 PHE B O 1
ATOM 2226 N N . CYS B 1 94 ? -17.234 -0.229 5.301 1 68.62 94 CYS B N 1
ATOM 2227 C CA . CYS B 1 94 ? -18.109 0.358 6.32 1 68.62 94 CYS B CA 1
ATOM 2228 C C . CYS B 1 94 ? -19.031 1.397 5.707 1 68.62 94 CYS B C 1
ATOM 2230 O O . CYS B 1 94 ? -18.594 2.256 4.938 1 68.62 94 CYS B O 1
ATOM 2232 N N . ASP B 1 95 ? -20.266 0.966 5.441 1 59.44 95 ASP B N 1
ATOM 2233 C CA . ASP B 1 95 ? -21.297 1.858 4.918 1 59.44 95 ASP B CA 1
ATOM 2234 C C . ASP B 1 95 ? -21.406 3.119 5.77 1 59.44 95 ASP B C 1
ATOM 2236 O O . ASP B 1 95 ? -22.219 4 5.473 1 59.44 95 ASP B O 1
ATOM 2240 N N . ARG B 1 96 ? -20.844 3.004 6.875 1 52.81 96 ARG B N 1
ATOM 2241 C CA . ARG B 1 96 ? -21.234 4.164 7.668 1 52.81 96 ARG B CA 1
ATOM 2242 C C . ARG B 1 96 ? -20.797 5.461 6.992 1 52.81 96 ARG B C 1
ATOM 2244 O O . ARG B 1 96 ? -19.688 5.562 6.48 1 52.81 96 ARG B O 1
ATOM 2251 N N . LYS B 1 97 ? -21.75 6.02 6.438 1 49.56 97 LYS B N 1
ATOM 2252 C CA . LYS B 1 97 ? -21.625 7.406 6 1 49.56 97 LYS B CA 1
ATOM 2253 C C . LYS B 1 97 ? -20.625 8.164 6.871 1 49.56 97 LYS B C 1
ATOM 2255 O O . LYS B 1 97 ? -20.891 8.445 8.039 1 49.56 97 LYS B O 1
ATOM 2260 N N . LYS B 1 98 ? -19.406 7.734 6.938 1 51.25 98 LYS B N 1
ATOM 2261 C CA . LYS B 1 98 ? -18.719 8.789 7.676 1 51.25 98 LYS B CA 1
ATOM 2262 C C . LYS B 1 98 ? -19.344 10.156 7.395 1 51.25 98 LYS B C 1
ATOM 2264 O O . LYS B 1 98 ? -19.531 10.523 6.234 1 51.25 98 LYS B O 1
ATOM 2269 N N . GLU B 1 99 ? -20.141 10.516 8.133 1 48.38 99 GLU B N 1
ATOM 2270 C CA . GLU B 1 99 ? -20.609 11.898 8 1 48.38 99 GLU B CA 1
ATOM 2271 C C . GLU B 1 99 ? -19.5 12.805 7.453 1 48.38 99 GLU B C 1
ATOM 2273 O O . GLU B 1 99 ? -18.453 12.945 8.07 1 48.38 99 GLU B O 1
ATOM 2278 N N . ALA B 1 100 ? -19.422 12.734 6.141 1 53.88 100 ALA B N 1
ATOM 2279 C CA . ALA B 1 100 ? -18.531 13.758 5.609 1 53.88 100 ALA B CA 1
ATOM 2280 C C . ALA B 1 100 ? -18.484 14.984 6.523 1 53.88 100 ALA B C 1
ATOM 2282 O O . ALA B 1 100 ? -19.531 15.523 6.887 1 53.88 100 ALA B O 1
ATOM 2283 N N . GLU B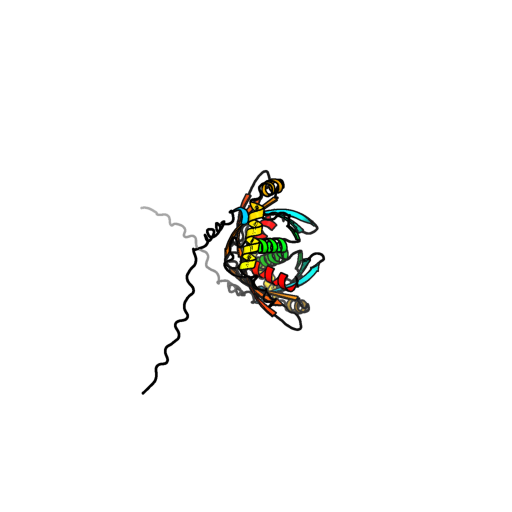 1 101 ? -17.469 14.906 7.379 1 59.94 101 GLU B N 1
ATOM 2284 C CA . GLU B 1 101 ? -17.344 16.172 8.109 1 59.94 101 GLU B CA 1
ATOM 2285 C C . GLU B 1 101 ? -17.766 17.359 7.254 1 59.94 101 GLU B C 1
ATOM 2287 O O . GLU B 1 101 ? -17.5 17.375 6.047 1 59.94 101 GLU B O 1
ATOM 2292 N N . SER B 1 102 ? -18.594 18.078 7.773 1 66 102 SER B N 1
ATOM 2293 C CA . SER B 1 102 ? -19 19.281 7.043 1 66 102 SER B CA 1
ATOM 2294 C C . SER B 1 102 ? -17.781 20.031 6.52 1 66 102 SER B C 1
ATOM 2296 O O . SER B 1 102 ? -16.719 20.016 7.141 1 66 102 SER B O 1
ATOM 2298 N N . GLU B 1 103 ? -17.922 20.469 5.418 1 70.56 103 GLU B N 1
ATOM 2299 C CA . GLU B 1 103 ? -16.891 21.312 4.812 1 70.56 103 GLU B CA 1
ATOM 2300 C C . GLU B 1 103 ? -16.406 22.391 5.789 1 70.56 103 GLU B C 1
ATOM 2302 O O . GLU B 1 103 ? -15.219 22.703 5.82 1 70.56 103 GLU B O 1
ATOM 2307 N N . VAL B 1 104 ? -17.391 22.781 6.574 1 72.94 104 VAL B N 1
ATOM 2308 C CA . VAL B 1 104 ? -17.078 23.828 7.547 1 72.94 104 VAL B CA 1
ATOM 2309 C C . VAL B 1 104 ? -16.125 23.266 8.609 1 72.94 104 VAL B C 1
ATOM 2311 O O . VAL B 1 104 ? -15.164 23.938 9 1 72.94 104 VAL B O 1
ATOM 2314 N N . ALA B 1 105 ? -16.422 22.094 9.047 1 75.5 105 ALA B N 1
ATOM 2315 C CA . ALA B 1 105 ? -15.586 21.469 10.078 1 75.5 105 ALA B CA 1
ATOM 2316 C C . ALA B 1 105 ? -14.18 21.188 9.555 1 75.5 105 ALA B C 1
ATOM 2318 O O . ALA B 1 105 ? -13.195 21.406 10.266 1 75.5 105 ALA B O 1
ATOM 2319 N N . LEU B 1 106 ? -14.18 20.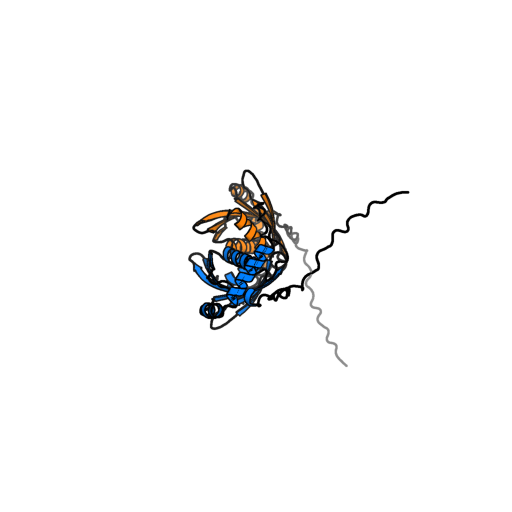797 8.391 1 74.62 106 LEU B N 1
ATOM 2320 C CA . LEU B 1 106 ? -12.891 20.547 7.75 1 74.62 106 LEU B CA 1
ATOM 2321 C C . LEU B 1 106 ? -12.078 21.828 7.613 1 74.62 106 LEU B C 1
ATOM 2323 O O . LEU B 1 106 ? -10.875 21.828 7.887 1 74.62 106 LEU B O 1
ATOM 2327 N N . TYR B 1 107 ? -12.805 22.859 7.211 1 75.25 107 TYR B N 1
ATOM 2328 C CA . TYR B 1 107 ? -12.156 24.156 7.055 1 75.25 107 TYR B CA 1
ATOM 2329 C C . TYR B 1 107 ? -11.617 24.656 8.383 1 75.25 107 TYR B C 1
ATOM 2331 O O . TYR B 1 107 ? -10.492 25.172 8.453 1 75.25 107 TYR B O 1
ATOM 2339 N N . GLN B 1 108 ? -12.422 24.5 9.367 1 78.06 108 GLN B N 1
ATOM 2340 C CA . GLN B 1 108 ? -12.008 24.984 10.68 1 78.06 108 GLN B CA 1
ATOM 2341 C C . GLN B 1 108 ? -10.781 24.219 11.18 1 78.06 108 GLN B C 1
ATOM 2343 O O . GLN B 1 108 ? -9.859 24.812 11.742 1 78.06 108 GLN B O 1
ATOM 2348 N N . ARG B 1 109 ? -10.742 22.969 10.945 1 77 109 ARG B N 1
ATOM 2349 C CA . ARG B 1 109 ? -9.602 22.172 11.367 1 77 109 ARG B CA 1
ATOM 2350 C C . ARG B 1 109 ? -8.336 22.562 10.617 1 77 109 ARG B C 1
ATOM 2352 O O . ARG B 1 109 ? -7.262 22.672 11.211 1 77 109 ARG B O 1
ATOM 2359 N N . ARG B 1 110 ? -8.555 22.797 9.469 1 76.75 110 ARG B N 1
ATOM 2360 C CA . ARG B 1 110 ? -7.434 23.219 8.625 1 76.75 110 ARG B CA 1
ATOM 2361 C C . ARG B 1 110 ? -6.848 24.547 9.109 1 76.75 110 ARG B C 1
ATOM 2363 O O . ARG B 1 110 ? -5.629 24.703 9.18 1 76.75 110 ARG B O 1
ATOM 2370 N N . GLU B 1 111 ? -7.707 25.422 9.438 1 76.69 111 GLU B N 1
ATOM 2371 C CA . GLU B 1 111 ? -7.285 26.734 9.914 1 76.69 111 GLU B CA 1
ATOM 2372 C C . GLU B 1 111 ? -6.531 26.625 11.234 1 76.69 111 GLU B C 1
ATOM 2374 O O . GLU B 1 111 ? -5.543 27.328 11.445 1 76.69 111 GLU B O 1
ATOM 2379 N N . GLN B 1 112 ? -7.008 25.75 11.984 1 77.06 112 GLN B N 1
ATOM 2380 C CA . GLN B 1 112 ? -6.352 25.531 13.273 1 77.06 112 GLN B CA 1
ATOM 2381 C C . GLN B 1 112 ? -4.949 24.969 13.086 1 77.06 112 GLN B C 1
ATOM 2383 O O . GLN B 1 112 ? -4.008 25.391 13.766 1 77.06 112 GLN B O 1
ATOM 2388 N N . ILE B 1 113 ? -4.848 24.125 12.211 1 75.94 113 ILE B N 1
ATOM 2389 C CA . ILE B 1 113 ? -3.555 23.516 11.93 1 75.94 113 ILE B CA 1
ATOM 2390 C C . ILE B 1 113 ? -2.598 24.562 11.367 1 75.94 113 ILE B C 1
ATOM 2392 O O . ILE B 1 113 ? -1.436 24.641 11.766 1 75.94 113 ILE B O 1
ATOM 2396 N N . LEU B 1 114 ? -3.1 25.375 10.508 1 74.69 114 LEU B N 1
ATOM 2397 C CA . LEU B 1 114 ? -2.295 26.422 9.867 1 74.69 114 LEU B CA 1
ATOM 2398 C C . LEU B 1 114 ? -1.836 27.453 10.891 1 74.69 114 LEU B C 1
ATOM 2400 O O . LEU B 1 114 ? -0.705 27.938 10.82 1 74.69 114 LEU B O 1
ATOM 2404 N N . GLU B 1 115 ? -2.697 27.734 11.734 1 73.25 115 GLU B N 1
ATOM 2405 C CA . GLU B 1 115 ? -2.359 28.703 12.781 1 73.25 115 GLU B CA 1
ATOM 2406 C C . GLU B 1 115 ? -1.218 28.188 13.656 1 73.25 115 GLU B C 1
ATOM 2408 O O . GLU B 1 115 ? -0.317 28.938 14.023 1 73.25 115 GLU B O 1
ATOM 2413 N N . ARG B 1 116 ? -1.264 26.984 13.914 1 72 116 ARG B N 1
ATOM 2414 C CA . ARG B 1 116 ? -0.223 26.375 14.742 1 72 116 ARG B CA 1
ATOM 2415 C C . ARG B 1 116 ? 1.106 26.328 13.992 1 72 116 ARG B C 1
ATOM 2417 O O . ARG B 1 116 ? 2.164 26.562 14.586 1 72 116 ARG B O 1
ATOM 2424 N N . TYR B 1 117 ? 1.052 26.062 12.805 1 69.81 117 TYR B N 1
ATOM 2425 C CA . TYR B 1 117 ? 2.223 25.984 11.945 1 69.81 117 TYR B CA 1
ATOM 2426 C C . TYR B 1 117 ? 2.982 27.312 11.938 1 69.81 117 TYR B C 1
ATOM 2428 O O . TYR B 1 117 ? 4.215 27.328 11.961 1 69.81 117 TYR B O 1
ATOM 2436 N N . TYR B 1 118 ? 2.287 28.297 11.828 1 64.44 118 TYR B N 1
ATOM 2437 C CA . TYR B 1 118 ? 2.928 29.594 11.703 1 64.44 118 TYR B CA 1
ATOM 2438 C C . TYR B 1 118 ? 3.414 30.094 13.055 1 64.44 118 TYR B C 1
ATOM 2440 O O . TYR B 1 118 ? 4.098 31.125 13.133 1 64.44 118 TYR B O 1
ATOM 2448 N N . GLU B 1 119 ? 3.057 29.203 13.938 1 62.06 119 GLU B N 1
ATOM 2449 C CA . GLU B 1 119 ? 3.67 29.531 15.227 1 62.06 119 GLU B CA 1
ATOM 2450 C C . GLU B 1 119 ? 5.117 29.047 15.281 1 62.06 119 GLU B C 1
ATOM 2452 O O . GLU B 1 119 ? 5.406 27.891 14.977 1 62.06 119 GLU B O 1
ATOM 2457 N N . LYS B 1 120 ? 6.184 29.891 14.992 1 55.56 120 LYS B N 1
ATOM 2458 C CA . LYS B 1 120 ? 7.629 29.797 14.781 1 55.56 120 LYS B CA 1
ATOM 2459 C C . LYS B 1 120 ? 8.211 28.609 15.547 1 55.56 120 LYS B C 1
ATOM 2461 O O . LYS B 1 120 ? 9.023 27.859 15 1 55.56 120 LYS B O 1
ATOM 2466 N N . GLU B 1 121 ? 8.102 28.562 16.781 1 54.47 121 GLU B N 1
ATOM 2467 C CA . GLU B 1 121 ? 8.781 27.641 17.672 1 54.47 121 GLU B CA 1
ATOM 2468 C C . GLU B 1 121 ? 8.492 26.188 17.281 1 54.47 121 GLU B C 1
ATOM 2470 O O . GLU B 1 121 ? 9.359 25.312 17.406 1 54.47 121 GLU B O 1
ATOM 2475 N N . PHE B 1 122 ? 7.477 26.109 16.656 1 55.38 122 PHE B N 1
ATOM 2476 C CA . PHE B 1 122 ? 7 24.766 16.344 1 55.38 122 PHE B CA 1
ATOM 2477 C C . PHE B 1 122 ? 7.871 24.109 15.273 1 55.38 122 PHE B C 1
ATOM 2479 O O . PHE B 1 122 ? 8.258 22.953 15.398 1 55.38 122 PHE B O 1
ATOM 2486 N N . MET B 1 123 ? 8.266 24.844 14.266 1 55.12 123 MET B N 1
ATOM 2487 C CA . MET B 1 123 ? 9.039 24.312 13.141 1 55.12 123 MET B CA 1
ATOM 2488 C C . MET B 1 123 ? 10.445 23.922 13.586 1 55.12 123 MET B C 1
ATOM 2490 O O . MET B 1 123 ? 10.969 22.891 13.164 1 55.12 123 MET B O 1
ATOM 2494 N N . GLN B 1 124 ? 11 24.781 14.422 1 55.56 124 GLN B N 1
ATOM 2495 C CA . GLN B 1 124 ? 12.406 24.625 14.766 1 55.56 124 GLN B CA 1
ATOM 2496 C C . GLN B 1 124 ? 12.641 23.328 15.547 1 55.56 124 GLN B C 1
ATOM 2498 O O . GLN B 1 124 ? 13.633 22.641 15.328 1 55.56 124 GLN B O 1
ATOM 2503 N N . SER B 1 125 ? 11.875 23.016 16.438 1 55.5 125 SER B N 1
ATOM 2504 C CA . SER B 1 125 ? 12.102 21.891 17.328 1 55.5 125 SER B CA 1
ATOM 2505 C C . SER B 1 125 ? 11.961 20.562 16.578 1 55.5 125 SER B C 1
ATOM 2507 O O . SER B 1 125 ? 12.578 19.562 16.953 1 55.5 125 SER B O 1
ATOM 2509 N N . ARG B 1 126 ? 11.234 20.594 15.555 1 57.12 126 ARG B N 1
ATOM 2510 C CA . ARG B 1 126 ? 10.891 19.312 14.922 1 57.12 126 ARG B CA 1
ATOM 2511 C C . ARG B 1 126 ? 11.969 18.891 13.938 1 57.12 126 ARG B C 1
ATOM 2513 O O . ARG B 1 126 ? 12.18 17.688 13.719 1 57.12 126 ARG B O 1
ATOM 2520 N N . LEU B 1 127 ? 12.742 19.922 13.586 1 54.31 127 LEU B N 1
ATOM 2521 C CA . LEU B 1 127 ? 13.789 19.641 12.602 1 54.31 127 LEU B CA 1
ATOM 2522 C C . LEU B 1 127 ? 15 19 13.266 1 54.31 127 LEU B C 1
ATOM 2524 O O . LEU B 1 127 ? 15.906 18.516 12.578 1 54.31 127 LEU B O 1
ATOM 2528 N N . SER B 1 128 ? 14.898 18.922 14.5 1 56.62 128 SER B N 1
ATOM 2529 C CA . SER B 1 128 ? 16.109 18.438 15.133 1 56.62 128 SER B CA 1
ATOM 2530 C C . SER B 1 128 ? 16.266 16.922 14.945 1 56.62 128 SER B C 1
ATOM 2532 O O . SER B 1 128 ? 17.359 16.375 15.078 1 56.62 128 SER B O 1
ATOM 2534 N N . ARG B 1 129 ? 15.172 16.297 14.641 1 59.09 129 ARG B N 1
ATOM 2535 C CA . ARG B 1 129 ? 15.32 14.852 14.5 1 59.09 129 ARG B CA 1
ATOM 2536 C C . ARG B 1 129 ? 15.727 14.477 13.078 1 59.09 129 ARG B C 1
ATOM 2538 O O . ARG B 1 129 ? 15.328 15.141 12.117 1 59.09 129 ARG B O 1
ATOM 2545 N N . LYS B 1 130 ? 16.859 13.773 12.945 1 66.38 130 LYS B N 1
ATOM 2546 C CA . LYS B 1 130 ? 17.359 13.344 11.648 1 66.38 130 LYS B CA 1
ATOM 2547 C C . LYS B 1 130 ? 16.531 12.188 11.094 1 66.38 130 LYS B C 1
ATOM 2549 O O . LYS B 1 130 ? 16.75 11.031 11.445 1 66.38 130 LYS B O 1
ATOM 2554 N N . PRO B 1 131 ? 15.523 12.688 10.273 1 70.94 131 PRO B N 1
ATOM 2555 C CA . PRO B 1 131 ? 14.727 11.602 9.719 1 70.94 131 PRO B CA 1
ATOM 2556 C C . PRO B 1 131 ? 15.523 10.688 8.797 1 70.94 131 PRO B C 1
ATOM 2558 O O . PRO B 1 131 ? 16.547 11.102 8.242 1 70.94 131 PRO B O 1
ATOM 2561 N N . GLN B 1 132 ? 15.047 9.477 8.742 1 83.25 132 GLN B N 1
ATOM 2562 C CA . GLN B 1 132 ? 15.703 8.5 7.883 1 83.25 132 GLN B CA 1
ATOM 2563 C C . GLN B 1 132 ? 15.148 8.547 6.461 1 83.25 132 GLN B C 1
ATOM 2565 O O . GLN B 1 132 ? 1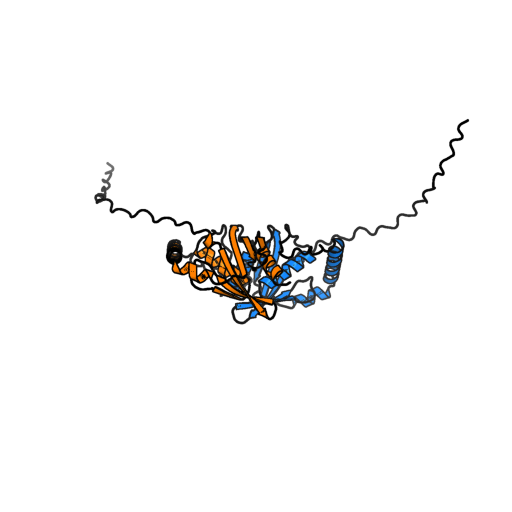5.883 8.352 5.492 1 83.25 132 GLN B O 1
ATOM 2570 N N . ILE B 1 133 ? 13.828 8.891 6.367 1 91.12 133 ILE B N 1
ATOM 2571 C CA . ILE B 1 133 ? 13.156 8.875 5.07 1 91.12 133 ILE B CA 1
ATOM 2572 C C . ILE B 1 133 ? 12.25 10.102 4.945 1 91.12 133 ILE B C 1
ATOM 2574 O O . ILE B 1 133 ? 11.562 10.469 5.898 1 91.12 133 ILE B O 1
ATOM 2578 N N . GLN B 1 134 ? 12.414 10.734 3.877 1 92.56 134 GLN B N 1
ATOM 2579 C CA . GLN B 1 134 ? 11.445 11.773 3.529 1 92.56 134 GLN B CA 1
ATOM 2580 C C . GLN B 1 134 ? 10.555 11.328 2.371 1 92.56 134 GLN B C 1
ATOM 2582 O O . GLN B 1 134 ? 11.055 10.859 1.344 1 92.56 134 GLN B O 1
ATOM 2587 N N . ILE B 1 135 ? 9.258 11.43 2.533 1 95.69 135 ILE B N 1
ATOM 2588 C CA . ILE B 1 135 ? 8.289 11.156 1.479 1 95.69 135 ILE B CA 1
ATOM 2589 C C . ILE B 1 135 ? 7.562 12.438 1.1 1 95.69 135 ILE B C 1
ATOM 2591 O O . ILE B 1 135 ? 6.953 13.094 1.952 1 95.69 135 ILE B O 1
ATOM 2595 N N . GLU B 1 136 ? 7.703 12.812 -0.095 1 95.81 136 GLU B N 1
ATOM 2596 C CA . GLU B 1 136 ? 6.957 13.945 -0.629 1 95.81 136 GLU B CA 1
ATOM 2597 C C . GLU B 1 136 ? 5.852 13.484 -1.573 1 95.81 136 GLU B C 1
ATOM 2599 O O . GLU B 1 136 ? 6.129 12.945 -2.646 1 95.81 136 GLU B O 1
ATOM 2604 N N . VAL B 1 137 ? 4.613 13.695 -1.168 1 97.25 137 VAL B N 1
ATOM 2605 C CA . VAL B 1 137 ? 3.48 13.32 -2.01 1 97.25 137 VAL B CA 1
ATOM 2606 C C . VAL B 1 137 ? 3.08 14.508 -2.891 1 97.25 137 VAL B C 1
ATOM 2608 O O . VAL B 1 137 ? 2.572 15.516 -2.393 1 97.25 137 VAL B O 1
ATOM 2611 N N . LEU B 1 138 ? 3.244 14.375 -4.145 1 95.62 138 LEU B N 1
ATOM 2612 C CA . LEU B 1 138 ? 3.006 15.477 -5.078 1 95.62 138 LEU B CA 1
ATOM 2613 C C . LEU B 1 138 ? 1.568 15.453 -5.59 1 95.62 138 LEU B C 1
ATOM 2615 O O . LEU B 1 138 ? 0.936 16.5 -5.723 1 95.62 138 LEU B O 1
ATOM 2619 N N . TYR B 1 139 ? 1.089 14.227 -5.871 1 94.88 139 TYR B N 1
ATOM 2620 C CA . TYR B 1 139 ? -0.26 14.078 -6.402 1 94.88 139 TYR B CA 1
ATOM 2621 C C . TYR B 1 139 ? -0.977 12.906 -5.75 1 94.88 139 TYR B C 1
ATOM 2623 O O . TYR B 1 139 ? -0.343 11.922 -5.359 1 94.88 139 TYR B O 1
ATOM 2631 N N . ARG B 1 140 ? -2.246 13.008 -5.629 1 95.25 140 ARG B N 1
ATOM 2632 C CA . ARG B 1 140 ? -3.133 11.93 -5.203 1 95.25 140 ARG B CA 1
ATOM 2633 C C . ARG B 1 140 ? -4.168 11.617 -6.281 1 95.25 140 ARG B C 1
ATOM 2635 O O . ARG B 1 140 ? -5.367 11.82 -6.074 1 95.25 140 ARG B O 1
ATOM 2642 N N . GLN B 1 141 ? -3.654 11.008 -7.336 1 92.25 141 GLN B N 1
ATOM 2643 C CA . GLN B 1 141 ? -4.484 10.695 -8.492 1 92.25 141 GLN B CA 1
ATOM 2644 C C . GLN B 1 141 ? -4.719 9.188 -8.617 1 92.25 141 GLN B C 1
ATOM 2646 O O . GLN B 1 141 ? -3.889 8.391 -8.172 1 92.25 141 GLN B O 1
ATOM 2651 N N . ASN B 1 142 ? -5.906 8.773 -9.117 1 91.44 142 ASN B N 1
ATOM 2652 C CA . ASN B 1 142 ? -6.254 7.379 -9.375 1 91.44 142 ASN B CA 1
ATOM 2653 C C . ASN B 1 142 ? -6.246 6.555 -8.094 1 91.44 142 ASN B C 1
ATOM 2655 O O . ASN B 1 142 ? -5.762 5.418 -8.078 1 91.44 142 ASN B O 1
ATOM 2659 N N . ALA B 1 143 ? -6.645 7.207 -7.031 1 94.12 143 ALA B N 1
ATOM 2660 C CA . ALA B 1 143 ? -6.77 6.57 -5.727 1 94.12 143 ALA B CA 1
ATOM 2661 C C . ALA B 1 143 ? -5.414 6.098 -5.211 1 94.12 143 ALA B C 1
ATOM 2663 O O . ALA B 1 143 ? -5.312 5.051 -4.57 1 94.12 143 ALA B O 1
ATOM 2664 N N . THR B 1 144 ? -4.441 6.801 -5.613 1 96.62 144 THR B N 1
ATOM 2665 C CA . THR B 1 144 ? -3.094 6.504 -5.145 1 96.62 144 THR B CA 1
ATOM 2666 C C . THR B 1 144 ? -2.254 7.773 -5.07 1 96.62 144 THR B C 1
ATOM 2668 O O . THR B 1 144 ? -2.754 8.875 -5.328 1 96.62 144 THR B O 1
ATOM 2671 N N . TRP B 1 145 ? -1.013 7.613 -4.582 1 97.5 145 TRP B N 1
ATOM 2672 C CA . TRP B 1 145 ? -0.093 8.734 -4.438 1 97.5 145 TRP B CA 1
ATOM 2673 C C . TRP B 1 145 ? 0.969 8.719 -5.531 1 97.5 145 TRP B C 1
ATOM 2675 O O . TRP B 1 145 ? 1.394 7.645 -5.973 1 97.5 145 TRP B O 1
ATOM 2685 N N . GLN B 1 146 ? 1.354 9.844 -5.953 1 95.69 146 GLN B N 1
ATOM 2686 C CA . GLN B 1 146 ? 2.564 10.062 -6.738 1 95.69 146 GLN B CA 1
ATOM 2687 C C . GLN B 1 146 ? 3.49 11.062 -6.055 1 95.69 146 GLN B C 1
ATOM 2689 O O . GLN B 1 146 ? 3.027 12.031 -5.449 1 95.69 146 GLN B O 1
ATOM 2694 N N . GLY B 1 147 ? 4.801 10.703 -6.074 1 97.19 147 GLY B N 1
ATOM 2695 C CA . GLY B 1 147 ? 5.684 11.625 -5.387 1 97.19 147 GLY B CA 1
ATOM 2696 C C . GLY B 1 147 ? 7.137 11.188 -5.406 1 97.19 147 GLY B C 1
ATOM 2697 O O . GLY B 1 147 ? 7.598 10.594 -6.379 1 97.19 147 GLY B O 1
ATOM 2698 N N . ARG B 1 148 ? 7.789 11.656 -4.355 1 96.25 148 ARG B N 1
ATOM 2699 C CA . ARG B 1 148 ? 9.219 11.391 -4.242 1 96.25 148 ARG B CA 1
ATOM 2700 C C . ARG B 1 148 ? 9.57 10.867 -2.854 1 96.25 148 ARG B C 1
ATOM 2702 O O . ARG B 1 148 ? 8.977 11.281 -1.858 1 96.25 148 ARG B O 1
ATOM 2709 N N . ILE B 1 149 ? 10.562 9.953 -2.893 1 95.5 149 ILE B N 1
ATOM 2710 C CA . ILE B 1 149 ? 11.117 9.445 -1.644 1 95.5 149 ILE B CA 1
ATOM 2711 C C . ILE B 1 149 ? 12.617 9.727 -1.592 1 95.5 149 ILE B C 1
ATOM 2713 O O . ILE B 1 149 ? 13.328 9.523 -2.58 1 95.5 149 ILE B O 1
ATOM 2717 N N . SER B 1 150 ? 13.008 10.25 -0.436 1 93.12 150 SER B N 1
ATOM 2718 C CA . SER B 1 150 ? 14.414 10.555 -0.222 1 93.12 150 SER B CA 1
ATOM 2719 C C . SER B 1 150 ? 14.961 9.836 1.006 1 93.12 150 SER B C 1
ATOM 2721 O O . SER B 1 150 ? 14.352 9.875 2.076 1 93.12 150 SER B O 1
ATOM 2723 N N . LEU B 1 151 ? 16.047 9.117 0.738 1 89.62 151 LEU B N 1
ATOM 2724 C CA . LEU B 1 151 ? 16.781 8.531 1.852 1 89.62 151 LEU B CA 1
ATOM 2725 C C . LEU B 1 151 ? 17.766 9.539 2.443 1 89.62 151 LEU B C 1
ATOM 2727 O O . LEU B 1 151 ? 18.688 9.992 1.757 1 89.62 151 LEU B O 1
ATOM 2731 N N . MET B 1 152 ? 17.5 9.922 3.643 1 81.75 152 MET B N 1
ATOM 2732 C CA . MET B 1 152 ? 18.266 11 4.266 1 81.75 152 MET B CA 1
ATOM 2733 C C . MET B 1 152 ? 19.5 10.445 4.957 1 81.75 152 MET B C 1
ATOM 2735 O O . MET B 1 152 ? 19.953 10.992 5.961 1 81.75 152 MET B O 1
ATOM 2739 N N . ARG B 1 153 ? 20.062 9.453 4.383 1 71.88 153 ARG B N 1
ATOM 2740 C CA . ARG B 1 153 ? 21.297 8.938 4.961 1 71.88 153 ARG B CA 1
ATOM 2741 C C . ARG B 1 153 ? 22.453 9.914 4.762 1 71.88 153 ARG B C 1
ATOM 2743 O O . ARG B 1 153 ? 22.516 10.617 3.752 1 71.88 153 ARG B O 1
ATOM 2750 N N . PRO B 1 154 ? 23.203 10.062 5.824 1 64 154 PRO B N 1
ATOM 2751 C CA . PRO B 1 154 ? 24.234 11.102 5.848 1 64 154 PRO B CA 1
ATOM 2752 C C . PRO B 1 154 ? 25.141 11.062 4.625 1 64 154 PRO B C 1
ATOM 2754 O O . PRO B 1 154 ? 25.531 12.109 4.105 1 64 154 PRO B O 1
ATOM 2757 N N . PHE B 1 155 ? 25.406 10 4.152 1 63 155 PHE B N 1
ATOM 2758 C CA . PHE B 1 155 ? 26.516 10.078 3.215 1 63 155 PHE B CA 1
ATOM 2759 C C . PHE B 1 155 ? 26.031 9.906 1.781 1 63 155 PHE B C 1
ATOM 2761 O O . PHE B 1 155 ? 26.719 10.312 0.837 1 63 155 PHE B O 1
ATOM 2768 N N . GLU B 1 156 ? 24.938 9.555 1.56 1 66.62 156 GLU B N 1
ATOM 2769 C CA . GLU B 1 156 ? 24.484 9.422 0.181 1 66.62 156 GLU B CA 1
ATOM 2770 C C . GLU B 1 156 ? 22.953 9.516 0.096 1 66.62 156 GLU B C 1
ATOM 2772 O O . GLU B 1 156 ? 22.281 8.492 -0.02 1 66.62 156 GLU B O 1
ATOM 2777 N N . PRO B 1 157 ? 22.594 10.805 0.093 1 75 157 PRO B N 1
ATOM 2778 C CA . PRO B 1 157 ? 21.156 10.938 -0.113 1 75 157 PRO B CA 1
ATOM 2779 C C . PRO B 1 157 ? 20.703 10.453 -1.49 1 75 157 PRO B C 1
ATOM 2781 O O . PRO B 1 157 ? 21.375 10.719 -2.49 1 75 157 PRO B O 1
ATOM 2784 N N . ARG B 1 158 ? 19.812 9.578 -1.509 1 87.88 158 ARG B N 1
ATOM 2785 C CA . ARG B 1 158 ? 19.219 9.07 -2.738 1 87.88 158 ARG B CA 1
ATOM 2786 C C . ARG B 1 158 ? 17.734 9.438 -2.822 1 87.88 158 ARG B C 1
ATOM 2788 O O . ARG B 1 158 ? 17.047 9.461 -1.808 1 87.88 158 ARG B O 1
ATOM 2795 N N . CYS B 1 159 ? 17.438 9.828 -4.004 1 92.62 159 CYS B N 1
ATOM 2796 C CA . CYS B 1 159 ? 16.047 10.203 -4.234 1 92.62 159 CYS B CA 1
ATOM 2797 C C . CYS B 1 159 ? 15.477 9.453 -5.43 1 92.62 159 CYS B C 1
ATOM 2799 O O . CYS B 1 159 ? 16.156 9.289 -6.445 1 92.62 159 CYS B O 1
ATOM 2801 N N . LYS B 1 160 ? 14.289 8.984 -5.285 1 94.94 160 LYS B N 1
ATOM 2802 C CA . LYS B 1 160 ? 13.578 8.344 -6.391 1 94.94 160 LYS B CA 1
ATOM 2803 C C . LYS B 1 160 ? 12.117 8.773 -6.43 1 94.94 160 LYS B C 1
ATOM 2805 O O . LYS B 1 160 ? 11.516 9.062 -5.387 1 94.94 160 LYS B O 1
ATOM 2810 N N . CYS B 1 161 ? 11.578 8.844 -7.637 1 96.19 161 CYS B N 1
ATOM 2811 C CA . CYS B 1 161 ? 10.148 9.07 -7.793 1 96.19 161 CYS B CA 1
ATOM 2812 C C . CYS B 1 161 ? 9.367 7.77 -7.641 1 96.19 161 CYS B C 1
ATOM 2814 O O . CYS B 1 161 ? 9.914 6.684 -7.855 1 96.19 161 CYS B O 1
ATOM 2816 N N . PHE B 1 162 ? 8.164 7.914 -7.242 1 96.88 162 PHE B N 1
ATOM 2817 C CA . PHE B 1 162 ? 7.246 6.777 -7.23 1 96.88 162 PHE B CA 1
ATOM 2818 C C . PHE B 1 162 ? 5.918 7.148 -7.879 1 96.88 162 PHE B C 1
ATOM 2820 O O . PHE B 1 162 ? 5.461 8.289 -7.762 1 96.88 162 PHE B O 1
ATOM 2827 N N . ARG B 1 163 ? 5.266 6.203 -8.5 1 96.38 163 ARG B N 1
ATOM 2828 C CA . ARG B 1 163 ? 4.059 6.43 -9.289 1 96.38 163 ARG B CA 1
ATOM 2829 C C . ARG B 1 163 ? 2.822 5.926 -8.547 1 96.38 163 ARG B C 1
ATOM 2831 O O . ARG B 1 163 ? 1.692 6.188 -8.961 1 96.38 163 ARG B O 1
ATOM 2838 N N . SER B 1 164 ? 3.049 5.129 -7.48 1 97.31 164 SER B N 1
ATOM 2839 C CA . SER B 1 164 ? 1.951 4.559 -6.703 1 97.31 164 SER B CA 1
ATOM 2840 C C . SER B 1 164 ? 2.402 4.203 -5.289 1 97.31 164 SER B C 1
ATOM 2842 O O . SER B 1 164 ? 3.602 4.156 -5.008 1 97.31 164 SER B O 1
ATOM 2844 N N . VAL B 1 165 ? 1.437 3.979 -4.496 1 97.88 165 VAL B N 1
ATOM 2845 C CA . VAL B 1 165 ? 1.738 3.525 -3.141 1 97.88 165 VAL B CA 1
ATOM 2846 C C . VAL B 1 165 ? 2.428 2.164 -3.189 1 97.88 165 VAL B C 1
ATOM 2848 O O . VAL B 1 165 ? 3.318 1.882 -2.387 1 97.88 165 VAL B O 1
ATOM 2851 N N . LEU B 1 166 ? 2.043 1.28 -4.125 1 97.5 166 LEU B N 1
ATOM 2852 C CA . LEU B 1 166 ? 2.734 0.007 -4.293 1 97.5 166 LEU B CA 1
ATOM 2853 C C . LEU B 1 166 ? 4.223 0.227 -4.535 1 97.5 166 LEU B C 1
ATOM 2855 O O . LEU B 1 166 ? 5.062 -0.434 -3.916 1 97.5 166 LEU B O 1
ATOM 2859 N N . GLU B 1 167 ? 4.496 1.104 -5.441 1 97 167 GLU B N 1
ATOM 2860 C CA . GLU B 1 167 ? 5.895 1.386 -5.754 1 97 167 GLU B CA 1
ATOM 2861 C C . GLU B 1 167 ? 6.617 1.992 -4.555 1 97 167 GLU B C 1
ATOM 2863 O O . GLU B 1 167 ? 7.793 1.704 -4.32 1 97 167 GLU B O 1
ATOM 2868 N N . LEU B 1 168 ? 5.922 2.828 -3.799 1 97.12 168 LEU B N 1
ATOM 2869 C CA . LEU B 1 168 ? 6.496 3.393 -2.582 1 97.12 168 LEU B CA 1
ATOM 2870 C C . LEU B 1 168 ? 6.867 2.293 -1.595 1 97.12 168 LEU B C 1
ATOM 2872 O O . LEU B 1 168 ? 7.977 2.287 -1.054 1 97.12 168 LEU B O 1
ATOM 2876 N N . ILE B 1 169 ? 5.941 1.379 -1.372 1 95.44 169 ILE B N 1
ATOM 2877 C CA . ILE B 1 169 ? 6.176 0.257 -0.469 1 95.44 169 ILE B CA 1
ATOM 2878 C C . ILE B 1 169 ? 7.395 -0.538 -0.939 1 95.44 169 ILE B C 1
ATOM 2880 O O . ILE B 1 169 ? 8.258 -0.889 -0.136 1 95.44 169 ILE B O 1
ATOM 2884 N N . HIS B 1 170 ? 7.445 -0.778 -2.182 1 94.69 170 HIS B N 1
ATOM 2885 C CA . HIS B 1 170 ? 8.555 -1.526 -2.764 1 94.69 170 HIS B CA 1
ATOM 2886 C C . HIS B 1 170 ? 9.883 -0.813 -2.533 1 94.69 170 HIS B C 1
ATOM 2888 O O . HIS B 1 170 ? 10.875 -1.443 -2.16 1 94.69 170 HIS B O 1
ATOM 2894 N N . LEU B 1 171 ? 9.93 0.419 -2.762 1 93.31 171 LEU B N 1
ATOM 2895 C CA . LEU B 1 171 ? 11.133 1.223 -2.588 1 93.31 171 LEU B CA 1
ATOM 2896 C C . LEU B 1 171 ? 11.617 1.173 -1.143 1 93.31 171 LEU B C 1
ATOM 2898 O O . LEU B 1 171 ? 12.805 0.974 -0.888 1 93.31 171 LEU B O 1
ATOM 2902 N N . ILE B 1 172 ? 10.758 1.312 -0.23 1 91.19 172 ILE B N 1
ATOM 2903 C CA . ILE B 1 172 ? 11.133 1.32 1.181 1 91.19 172 ILE B CA 1
ATOM 2904 C C . ILE B 1 172 ? 11.68 -0.047 1.577 1 91.19 172 ILE B C 1
ATOM 2906 O O . ILE B 1 172 ? 12.719 -0.137 2.24 1 91.19 172 ILE B O 1
ATOM 2910 N N . HIS B 1 173 ? 10.953 -1.055 1.158 1 89.5 173 HIS B N 1
ATOM 2911 C CA . HIS B 1 173 ? 11.414 -2.4 1.485 1 89.5 173 HIS B CA 1
ATOM 2912 C C . HIS B 1 173 ? 12.773 -2.689 0.859 1 89.5 173 HIS B C 1
ATOM 2914 O O . HIS B 1 173 ? 13.586 -3.406 1.442 1 89.5 173 HIS B O 1
ATOM 2920 N N . SER B 1 174 ? 12.953 -2.152 -0.324 1 86.44 174 SER B N 1
ATOM 2921 C CA . SER B 1 174 ? 14.219 -2.387 -1.012 1 86.44 174 SER B CA 1
ATOM 2922 C C . SER B 1 174 ? 15.391 -1.805 -0.227 1 86.44 174 SER B C 1
ATOM 2924 O O . SER B 1 174 ? 16.531 -2.256 -0.375 1 86.44 174 SER B O 1
ATOM 2926 N N . VAL B 1 175 ? 15.125 -0.766 0.516 1 82.56 175 VAL B N 1
ATOM 2927 C CA . VAL B 1 175 ? 16.156 -0.136 1.338 1 82.56 175 VAL B CA 1
ATOM 2928 C C . VAL B 1 175 ? 16.469 -1.022 2.539 1 82.56 175 VAL B C 1
ATOM 2930 O O . VAL B 1 175 ? 17.625 -1.151 2.936 1 82.56 175 VAL B O 1
ATOM 2933 N N . TYR B 1 176 ? 15.453 -1.661 3.104 1 77.06 176 TYR B N 1
ATOM 2934 C CA . TYR B 1 176 ? 15.641 -2.336 4.383 1 77.06 176 TYR B CA 1
ATOM 2935 C C . TYR B 1 176 ? 15.789 -3.84 4.188 1 77.06 176 TYR B C 1
ATOM 2937 O O . TYR B 1 176 ? 16.219 -4.551 5.102 1 77.06 176 TYR B O 1
ATOM 2945 N N . GLN B 1 177 ? 15.203 -4.477 3.223 1 66.38 177 GLN B N 1
ATOM 2946 C CA . GLN B 1 177 ? 15.406 -5.906 3.002 1 66.38 177 GLN B CA 1
ATOM 2947 C C . GLN B 1 177 ? 16.766 -6.176 2.369 1 66.38 177 GLN B C 1
ATOM 2949 O O . GLN B 1 177 ? 17.141 -7.332 2.154 1 66.38 177 GLN B O 1
ATOM 2954 N N . GLN B 1 178 ? 17.672 -5.156 2.289 1 48.19 178 GLN B N 1
ATOM 2955 C CA . GLN B 1 178 ? 19.031 -5.551 1.928 1 48.19 178 GLN B CA 1
ATOM 2956 C C . GLN B 1 178 ? 19.734 -6.25 3.092 1 48.19 178 GLN B C 1
ATOM 2958 O O . GLN B 1 178 ? 19.422 -5.984 4.258 1 48.19 178 GLN B O 1
#

Solvent-accessible surface area (backbone atoms only — not comparable to full-atom values): 20323 Å² total; per-residue (Å²): 136,84,79,72,74,79,75,79,74,76,75,72,78,79,82,66,83,79,72,80,70,72,72,82,74,78,79,69,71,73,58,77,58,63,28,35,36,30,33,38,74,42,77,43,88,85,75,30,45,28,34,34,39,37,40,73,64,46,90,63,70,42,74,32,53,22,61,50,46,41,52,50,49,52,50,49,52,21,58,54,60,57,33,50,56,64,73,47,83,72,61,60,74,56,74,64,67,66,68,70,67,47,70,63,56,45,50,52,50,33,50,52,36,52,56,52,41,71,36,64,70,56,53,61,66,62,62,68,58,83,43,46,32,37,40,33,46,68,39,26,54,72,39,26,37,24,32,37,39,32,38,52,45,90,86,61,68,43,74,45,73,33,67,14,46,47,24,43,54,45,29,55,46,44,65,64,74,101,139,86,83,78,75,79,77,77,76,75,78,74,76,80,81,66,84,79,72,81,71,73,72,82,73,79,78,70,71,73,58,77,59,65,27,36,36,30,32,38,74,42,78,44,86,86,75,30,46,27,34,34,39,40,39,73,64,46,90,65,70,42,74,33,53,23,61,51,45,41,51,50,51,52,49,50,51,20,59,54,61,57,31,51,56,64,74,47,84,72,60,60,74,55,72,64,68,64,67,69,66,48,69,63,56,45,49,52,52,33,50,53,37,51,56,51,41,70,37,64,72,58,52,61,66,60,62,68,59,82,43,46,30,37,40,34,47,68,40,25,55,73,40,26,39,25,34,38,40,31,39,52,46,90,85,60,68,44,74,46,73,31,67,16,47,47,24,44,53,46,30,55,44,44,66,64,75,102

pLDDT: mean 72.83, std 22.58, range [22.53, 97.88]

Sequence (356 aa):
MDEFKKTNIVNFPKQGPAEKITPLRTCHTLPQSARSFFLNIKEMENGHFSGEIFNLFYEDAIPFCGLDEAILRMNQMMDELSSPQASTALRSFCDRKKEAESEVALYQRREQILERYYEKEFMQSRLSRKPQIQIEVLYRQNATWQGRISLMRPFEPRCKCFRSVLELIHLIHSVYQQMDEFKKTNIVNFPKQGPAEKITPLRTCHTLPQSARSFFLNIKEMENGHFSGEIFNLFYEDAIPFCGLDEAILRMNQMMDELSSPQASTALRSFCDRKKEAESEVALYQRREQILERYYEKEFMQSRLSRKPQIQIEVLYRQNATWQGRISLMRPFEPRCKCFRSVLELIHLIHSVYQQ

Organism: NCBI:txid2714355

Radius of gyration: 29.91 Å; Cα contacts (8 Å, |Δi|>4): 514; chains: 2; bounding box: 110×88×91 Å

Secondary structure (DSSP, 8-state):
-------------------------------GGGGEEEEEEEE-TTS-EEEEEE-TT-SS-EEEESHHHHHHHHHHHHHHHT-SPBSSPPP-S---------HHHHHHHHHHHHHHHTSHHHHHHHTTS--SEEEEEEEB-TTS-EEEEEE--SS--EEEEESSHHHHHHHHHHHH--/-------------------------------GGGGEEEEEEEE-TTS-EEEEEE-TT-SSPEEEESHHHHHHHHHHHHHHHT-SPBSSPPP-S---------HHHHHHHHHHHHHHHTSHHHHHHHTTS--SEEEEEEEB-TTS-EEEEEE--SS--EEEEESSHHHHHHHHHHHH--

Foldseek 3Di:
DCPPPDPPPPDPPDDPDDDPPPPPPPPPPPPLQLQKKFWAWDQDPPRKTWTWIDGLLDQDTDTDTHVVRVVVVSVVSCVLLCPVPAPDDDDDPPPPVPVPPPPVNSVVSNVVSVVVSVPVVSNVVRVVDQGQKMWGFDYNYPNFTWTKMWGSDPPDIDMDTDDGVVRVVVVVSVVVVD/DDCPPDDPPPPPPDDPDDDPPPPPPPPPPDPLQLQKKFWAWDDDPPRKTWTWIDGLLDQDTDTDTHVVRVVVVSVVSCQLLCPPPAPDDDDDPPPPPPVPPPPVNSVVSNVVSVVVSVPPVRNVVRVVDQGQKMWGFHYNYPNFTWTKMWGSDPPDIDMDTDDGVVRVVVVVCVVVVD